Protein AF-A0A429B764-F1 (afdb_monomer)

Structure (mmCIF, N/CA/C/O backbone):
data_AF-A0A429B764-F1
#
_entry.id   AF-A0A429B764-F1
#
loop_
_atom_site.group_PDB
_atom_site.id
_atom_site.type_symbol
_atom_site.label_atom_id
_atom_site.label_alt_id
_atom_site.label_comp_id
_atom_site.label_asym_id
_atom_site.label_entity_id
_atom_site.label_seq_id
_atom_site.pdbx_PDB_ins_code
_atom_site.Cartn_x
_atom_site.Cartn_y
_atom_site.Cartn_z
_atom_site.occupancy
_atom_site.B_iso_or_equiv
_atom_site.auth_seq_id
_atom_site.auth_comp_id
_atom_site.auth_asym_id
_atom_site.auth_atom_id
_atom_site.pdbx_PDB_model_num
ATOM 1 N N . MET A 1 1 ? -34.854 14.669 0.499 1.00 39.97 1 MET A N 1
ATOM 2 C CA . MET A 1 1 ? -33.509 15.145 0.119 1.00 39.97 1 MET A CA 1
ATOM 3 C C . MET A 1 1 ? -32.514 14.145 0.664 1.00 39.97 1 MET A C 1
ATOM 5 O O . MET A 1 1 ? -32.428 13.985 1.872 1.00 39.97 1 MET A O 1
ATOM 9 N N . THR A 1 2 ? -31.887 13.369 -0.209 1.00 38.62 2 THR A N 1
ATOM 10 C CA . THR A 1 2 ? -30.887 12.358 0.153 1.00 38.62 2 THR A CA 1
ATOM 11 C C . THR A 1 2 ? -29.615 13.045 0.657 1.00 38.62 2 THR A C 1
ATOM 13 O O . THR A 1 2 ? -29.164 14.003 0.041 1.00 38.62 2 THR A O 1
ATOM 16 N N . HIS A 1 3 ? -29.032 12.559 1.758 1.00 52.97 3 HIS A N 1
ATOM 17 C CA . HIS A 1 3 ? -27.849 13.115 2.447 1.00 52.97 3 HIS A CA 1
ATOM 18 C C . HIS A 1 3 ? -26.616 13.421 1.557 1.00 52.97 3 HIS A C 1
ATOM 20 O O . HIS A 1 3 ? -25.713 14.127 1.998 1.00 52.97 3 HIS A O 1
ATOM 26 N N . ALA A 1 4 ? -26.567 12.929 0.314 1.00 49.72 4 ALA A N 1
ATOM 27 C CA . ALA A 1 4 ? -25.437 13.077 -0.604 1.00 49.72 4 ALA A CA 1
ATOM 28 C C . ALA A 1 4 ? -25.178 14.521 -1.094 1.00 49.72 4 ALA A C 1
ATOM 30 O O . ALA A 1 4 ? -24.020 14.866 -1.337 1.00 49.72 4 ALA A O 1
ATOM 31 N N . ASP A 1 5 ? -26.207 15.374 -1.185 1.00 61.75 5 ASP A N 1
ATOM 32 C CA . ASP A 1 5 ? -26.059 16.749 -1.700 1.00 61.75 5 ASP A CA 1
ATOM 33 C C . ASP A 1 5 ? -25.446 17.718 -0.670 1.00 61.75 5 ASP A C 1
ATOM 35 O O . ASP A 1 5 ? -24.813 18.707 -1.042 1.00 61.75 5 ASP A O 1
ATOM 39 N N . GLY A 1 6 ? -25.567 17.423 0.631 1.00 81.00 6 GLY A N 1
ATOM 40 C CA . GLY A 1 6 ? -25.156 18.335 1.710 1.00 81.00 6 GLY A CA 1
ATOM 41 C C . GLY A 1 6 ? -23.643 18.551 1.827 1.00 81.00 6 GLY A C 1
ATOM 42 O O . GLY A 1 6 ? -23.196 19.604 2.277 1.00 81.00 6 GLY A O 1
ATOM 43 N N . PHE A 1 7 ? -22.838 17.586 1.376 1.00 91.56 7 PHE A N 1
ATOM 44 C CA . PHE A 1 7 ? -21.376 17.633 1.507 1.00 91.56 7 PHE A CA 1
ATOM 45 C C . PHE A 1 7 ? -20.661 18.152 0.256 1.00 91.56 7 PHE A C 1
ATOM 47 O O . PHE A 1 7 ? -19.470 18.457 0.319 1.00 91.56 7 PHE A O 1
ATOM 54 N N . SER A 1 8 ? -21.358 18.288 -0.880 1.00 92.19 8 SER A N 1
ATOM 55 C CA . SER A 1 8 ? -20.726 18.663 -2.154 1.00 92.19 8 SER A CA 1
ATOM 56 C C . SER A 1 8 ? -20.052 20.034 -2.094 1.00 92.19 8 SER A C 1
ATOM 58 O O . SER A 1 8 ? -18.940 20.198 -2.590 1.00 92.19 8 SER A O 1
ATOM 60 N N . ALA A 1 9 ? -20.693 21.010 -1.445 1.00 93.44 9 ALA A N 1
ATOM 61 C CA . ALA A 1 9 ? -20.129 22.349 -1.293 1.00 93.44 9 ALA A CA 1
ATOM 62 C C . ALA A 1 9 ? -18.843 22.342 -0.449 1.00 93.44 9 ALA A C 1
ATOM 64 O O . ALA A 1 9 ? -17.887 23.042 -0.772 1.00 93.44 9 ALA A O 1
ATOM 65 N N . TRP A 1 10 ? -18.797 21.526 0.607 1.00 95.69 10 TRP A N 1
ATOM 66 C CA . TRP A 1 10 ? -17.618 21.388 1.463 1.00 95.69 10 TRP A CA 1
ATOM 67 C C . TRP A 1 10 ? -16.472 20.671 0.755 1.00 95.69 10 TRP A C 1
ATOM 69 O O . TRP A 1 10 ? -15.332 21.118 0.847 1.00 95.69 10 TRP A O 1
ATOM 79 N N . ARG A 1 11 ? -16.780 19.619 -0.018 1.00 96.38 11 ARG A N 1
ATOM 80 C CA . ARG A 1 11 ? -15.796 18.924 -0.865 1.00 96.38 11 ARG A CA 1
ATOM 81 C C . ARG A 1 11 ? -15.143 19.882 -1.848 1.00 96.38 11 ARG A C 1
ATOM 83 O O . ARG A 1 11 ? -13.926 19.865 -1.975 1.00 96.38 11 ARG A O 1
ATOM 90 N N . GLU A 1 12 ? -15.930 20.718 -2.520 1.00 96.31 12 GLU A N 1
ATOM 91 C CA . GLU A 1 12 ? -15.392 21.625 -3.535 1.00 96.31 12 GLU A CA 1
ATOM 92 C C . GLU A 1 12 ? -14.580 22.773 -2.926 1.00 96.31 12 GLU A C 1
ATOM 94 O O . GLU A 1 12 ? -13.518 23.114 -3.449 1.00 96.31 12 GLU A O 1
ATOM 99 N N . LYS A 1 13 ? -15.019 23.323 -1.784 1.00 96.19 13 LYS A N 1
ATOM 100 C CA . LYS A 1 13 ? -14.234 24.310 -1.025 1.00 96.19 13 LYS A CA 1
ATOM 101 C C . LYS A 1 13 ? -12.882 23.742 -0.598 1.00 96.19 13 LYS A C 1
ATOM 103 O O . LYS A 1 13 ? -11.855 24.354 -0.881 1.00 96.19 13 LYS A O 1
ATOM 108 N N . LEU A 1 14 ? -12.884 22.566 0.036 1.00 97.00 14 LEU A N 1
ATOM 109 C CA . LEU A 1 14 ? -11.656 21.922 0.501 1.00 97.00 14 LEU A CA 1
ATOM 110 C C . LEU A 1 14 ? -10.749 21.535 -0.675 1.00 97.00 14 LEU A C 1
ATOM 112 O O . LEU A 1 14 ? -9.555 21.801 -0.624 1.00 97.00 14 LEU A O 1
ATOM 116 N N . TRP A 1 15 ? -11.306 20.977 -1.756 1.00 96.62 15 TRP A N 1
ATOM 117 C CA . TRP A 1 15 ? -10.562 20.659 -2.980 1.00 96.62 15 TRP A CA 1
ATOM 118 C C . TRP A 1 15 ? -9.858 21.888 -3.564 1.00 96.62 15 TRP A C 1
ATOM 120 O O . TRP A 1 15 ? -8.659 21.840 -3.836 1.00 96.62 15 TRP A O 1
ATOM 130 N N . THR A 1 16 ? -10.594 22.990 -3.728 1.00 97.00 16 THR A N 1
ATOM 131 C CA . THR A 1 16 ? -10.070 24.228 -4.318 1.00 97.00 16 THR A CA 1
ATOM 132 C C . THR A 1 16 ? -8.913 24.779 -3.489 1.00 97.00 16 THR A C 1
ATOM 134 O O . THR A 1 16 ? -7.860 25.094 -4.041 1.00 97.00 16 THR A O 1
ATOM 137 N N . ALA A 1 17 ? -9.083 24.847 -2.166 1.00 97.06 17 ALA A N 1
ATOM 138 C CA . ALA A 1 17 ? -8.052 25.335 -1.256 1.00 97.06 17 ALA A CA 1
ATOM 139 C C . ALA A 1 17 ? -6.828 24.402 -1.207 1.00 97.06 17 ALA A C 1
ATOM 141 O O . ALA A 1 17 ? -5.697 24.870 -1.318 1.00 97.06 17 ALA A O 1
ATOM 142 N N . ALA A 1 18 ? -7.039 23.084 -1.127 1.00 95.19 18 ALA A N 1
ATOM 143 C CA . ALA A 1 18 ? -5.958 22.103 -1.049 1.00 95.19 18 ALA A CA 1
ATOM 144 C C . ALA A 1 18 ? -5.074 22.106 -2.305 1.00 95.19 18 ALA A C 1
ATOM 146 O O . ALA A 1 18 ? -3.853 22.182 -2.194 1.00 95.19 18 ALA A O 1
ATOM 147 N N . VAL A 1 19 ? -5.669 22.101 -3.503 1.00 94.75 19 VAL A N 1
ATOM 148 C CA . VAL A 1 19 ? -4.906 22.126 -4.767 1.00 94.75 19 VAL A CA 1
ATOM 149 C C . VAL A 1 19 ? -4.194 23.465 -4.985 1.00 94.75 19 VAL A C 1
ATOM 151 O O . VAL A 1 19 ? -3.138 23.500 -5.618 1.00 94.75 19 VAL A O 1
ATOM 154 N N . ALA A 1 20 ? -4.742 24.561 -4.451 1.00 95.25 20 ALA A N 1
ATOM 155 C CA . ALA A 1 20 ? -4.102 25.875 -4.470 1.00 95.25 20 ALA A CA 1
ATOM 156 C C . ALA A 1 20 ? -2.997 26.041 -3.408 1.00 95.25 20 ALA A C 1
ATOM 158 O O . ALA A 1 20 ? -2.253 27.019 -3.463 1.00 95.25 20 ALA A O 1
ATOM 159 N N . GLY A 1 21 ? -2.880 25.115 -2.450 1.00 94.69 21 GLY A N 1
ATOM 160 C CA . GLY A 1 21 ? -1.973 25.246 -1.306 1.00 94.69 21 GLY A CA 1
ATOM 161 C C . GLY A 1 21 ? -2.413 26.275 -0.266 1.00 94.69 21 GLY A C 1
ATOM 162 O O . GLY A 1 21 ? -1.595 26.707 0.544 1.00 94.69 21 GLY A O 1
ATOM 163 N N . ASP A 1 22 ? -3.686 26.671 -0.277 1.00 97.12 22 ASP A N 1
ATOM 164 C CA . ASP A 1 22 ? -4.253 27.617 0.680 1.00 97.12 22 ASP A CA 1
ATOM 165 C C . ASP A 1 22 ? -4.674 26.886 1.964 1.00 97.12 22 ASP A C 1
ATOM 167 O O . ASP A 1 22 ? -5.830 2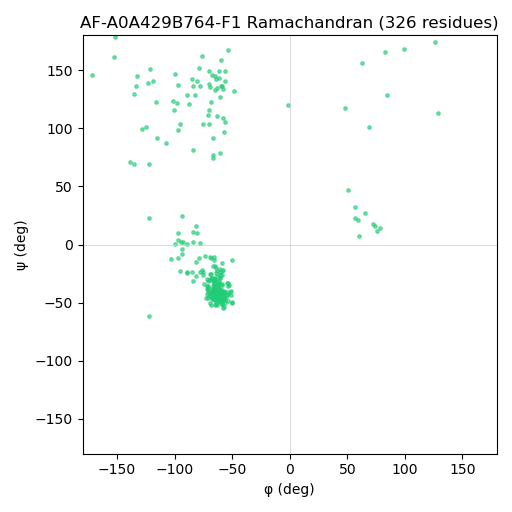6.507 2.167 1.00 97.12 22 ASP A O 1
ATOM 171 N N . GLU A 1 23 ? -3.685 26.651 2.825 1.00 95.69 23 GLU A N 1
ATOM 172 C CA . GLU A 1 23 ? -3.850 26.007 4.132 1.00 95.69 23 GLU A CA 1
ATOM 173 C C . GLU A 1 23 ? -4.908 26.698 5.003 1.00 95.69 23 GLU A C 1
ATOM 175 O O . GLU A 1 23 ? -5.694 26.023 5.676 1.00 95.69 23 GLU A O 1
ATOM 180 N N . TYR A 1 24 ? -4.932 28.033 4.988 1.00 96.44 24 TYR A N 1
ATOM 181 C CA . TYR A 1 24 ? -5.837 28.820 5.817 1.00 96.44 24 TYR A CA 1
ATOM 182 C C . TYR A 1 24 ? -7.276 28.648 5.344 1.00 96.44 24 TYR A C 1
ATOM 184 O O . TYR A 1 24 ? -8.129 28.257 6.137 1.00 96.44 24 TYR A O 1
ATOM 192 N N . ALA A 1 25 ? -7.538 28.815 4.043 1.00 97.44 25 ALA A N 1
ATOM 193 C CA . ALA A 1 25 ? -8.878 28.616 3.496 1.00 97.44 25 ALA A CA 1
ATOM 194 C C . ALA A 1 25 ? -9.376 27.171 3.667 1.00 97.44 25 ALA A C 1
ATOM 196 O O . ALA A 1 25 ? -10.561 26.952 3.929 1.00 97.44 25 ALA A O 1
ATOM 197 N N . ALA A 1 26 ? -8.489 26.177 3.543 1.00 96.94 26 ALA A N 1
ATOM 198 C CA . ALA A 1 26 ? -8.830 24.772 3.757 1.00 96.94 26 ALA A CA 1
ATOM 199 C C . ALA A 1 26 ? -9.220 24.494 5.217 1.00 96.94 26 ALA A C 1
ATOM 201 O O . ALA A 1 26 ? -10.234 23.840 5.480 1.00 96.94 26 ALA A O 1
ATOM 202 N N . THR A 1 27 ? -8.438 25.022 6.160 1.00 96.50 27 THR A N 1
ATOM 203 C CA . THR A 1 27 ? -8.688 24.879 7.598 1.00 96.50 27 THR A CA 1
ATOM 204 C C . THR A 1 27 ? -9.962 25.608 8.008 1.00 96.50 27 THR A C 1
ATOM 206 O O . THR A 1 27 ? -10.814 25.011 8.663 1.00 96.50 27 THR A O 1
ATOM 209 N N . ASP A 1 28 ? -10.152 26.847 7.552 1.00 95.94 28 ASP A N 1
ATOM 210 C CA . ASP A 1 28 ? -11.358 27.636 7.816 1.00 95.94 28 ASP A CA 1
ATOM 211 C C . ASP A 1 28 ? -12.610 26.939 7.275 1.00 95.94 28 ASP A C 1
ATOM 213 O O . ASP A 1 28 ? -13.636 26.887 7.953 1.00 95.94 28 ASP A O 1
ATOM 217 N N . ALA A 1 29 ? -12.538 26.339 6.081 1.00 95.62 29 ALA A N 1
ATOM 218 C CA . ALA A 1 29 ? -13.647 25.567 5.530 1.00 95.62 29 ALA A CA 1
ATOM 219 C C . ALA A 1 29 ? -13.981 24.335 6.388 1.00 95.62 29 ALA A C 1
ATOM 221 O O . ALA A 1 29 ? -15.156 24.040 6.603 1.00 95.62 29 ALA A O 1
ATOM 222 N N . ALA A 1 30 ? -12.974 23.619 6.891 1.00 94.50 30 ALA A N 1
ATOM 223 C CA . ALA A 1 30 ? -13.187 22.443 7.729 1.00 94.50 30 ALA A CA 1
ATOM 224 C C . ALA A 1 30 ? -13.731 22.803 9.124 1.00 94.50 30 ALA A C 1
ATOM 226 O O . ALA A 1 30 ? -14.640 22.137 9.619 1.00 94.50 30 ALA A O 1
ATOM 227 N N . LEU A 1 31 ? -13.230 23.874 9.743 1.00 94.38 31 LEU A N 1
ATOM 228 C CA . LEU A 1 31 ? -13.724 24.358 11.035 1.00 94.38 31 LEU A CA 1
ATOM 229 C C . LEU A 1 31 ? -15.143 24.924 10.918 1.00 94.38 31 LEU A C 1
ATOM 231 O O . LEU A 1 31 ? -16.010 24.544 11.698 1.00 94.38 31 LEU A O 1
ATOM 235 N N . ALA A 1 32 ? -15.428 25.710 9.875 1.00 93.75 32 ALA A N 1
ATOM 236 C CA . ALA A 1 32 ? -16.773 26.220 9.613 1.00 93.75 32 ALA A CA 1
ATOM 237 C C . ALA A 1 32 ? -17.805 25.101 9.394 1.00 93.75 32 ALA A C 1
ATOM 239 O O . ALA A 1 32 ? -18.987 25.298 9.669 1.00 93.75 32 ALA A O 1
ATOM 240 N N . ALA A 1 33 ? -17.384 23.936 8.892 1.00 93.12 33 ALA A N 1
ATOM 241 C CA . ALA A 1 33 ? -18.251 22.767 8.802 1.00 93.12 33 ALA A CA 1
ATOM 242 C C . ALA A 1 33 ? -18.609 22.224 10.198 1.00 93.12 33 ALA A C 1
ATOM 244 O O . ALA A 1 33 ? -19.782 21.956 10.453 1.00 93.12 33 ALA A O 1
ATOM 245 N N . LEU A 1 34 ? -17.636 22.115 11.115 1.00 90.75 34 LEU A N 1
ATOM 246 C CA . LEU A 1 34 ? -17.896 21.721 12.507 1.00 90.75 34 LEU A CA 1
ATOM 247 C C . LEU A 1 34 ? -18.773 22.738 13.247 1.00 90.75 34 LEU A C 1
ATOM 249 O O . LEU A 1 34 ? -19.666 22.333 13.987 1.00 90.75 34 LEU A O 1
ATOM 253 N N . ASP A 1 35 ? -18.550 24.034 13.024 1.00 90.50 35 ASP A N 1
ATOM 254 C CA . ASP A 1 35 ? -19.347 25.118 13.619 1.00 90.50 35 ASP A CA 1
ATOM 255 C C . ASP A 1 35 ? -20.797 25.142 13.107 1.00 90.50 35 ASP A C 1
ATOM 257 O O . ASP A 1 35 ? -21.675 25.724 13.740 1.00 90.50 35 ASP A O 1
ATOM 261 N N . GLN A 1 36 ? -21.064 24.497 11.967 1.00 90.88 36 GLN A N 1
ATOM 262 C CA . GLN A 1 36 ? -22.408 24.264 11.426 1.00 90.88 36 GLN A CA 1
ATOM 263 C C . GLN A 1 36 ? -22.985 22.906 11.850 1.00 90.88 36 GLN A C 1
ATOM 265 O O . GLN A 1 36 ? -23.828 22.340 11.151 1.00 90.88 36 GLN A O 1
ATOM 270 N N . ASP A 1 37 ? -22.512 22.373 12.977 1.00 87.75 37 ASP A N 1
ATOM 271 C CA . ASP A 1 37 ? -22.957 21.115 13.577 1.00 87.75 37 ASP A CA 1
ATOM 272 C C . ASP A 1 37 ? -22.787 19.885 12.668 1.00 87.75 37 ASP A C 1
ATOM 274 O O . ASP A 1 37 ? -23.424 18.849 12.884 1.00 87.75 37 ASP A O 1
ATOM 278 N N . ILE A 1 38 ? -21.903 19.943 11.660 1.00 90.38 38 ILE A N 1
ATOM 279 C CA . ILE A 1 38 ? -21.534 18.738 10.912 1.00 90.38 38 ILE A CA 1
ATOM 280 C C . ILE A 1 38 ? -20.728 17.834 11.852 1.00 90.38 38 ILE A C 1
ATOM 282 O O . ILE A 1 38 ? -19.680 18.254 12.352 1.00 90.38 38 ILE A O 1
ATOM 286 N N . PRO A 1 39 ? -21.157 16.578 12.084 1.00 88.31 39 PRO A N 1
ATOM 287 C CA . PRO A 1 39 ? -20.409 15.667 12.936 1.00 88.31 39 PRO A CA 1
ATOM 288 C C . PRO A 1 39 ? -18.992 15.463 12.397 1.00 88.31 39 PRO A C 1
ATOM 290 O O . PRO A 1 39 ? -18.817 15.229 11.200 1.00 88.31 39 PRO A O 1
ATOM 293 N N . LEU A 1 40 ? -17.989 15.481 13.281 1.00 86.81 40 LEU A N 1
ATOM 294 C CA . LEU A 1 40 ? -16.581 15.293 12.908 1.00 86.81 40 LEU A CA 1
ATOM 295 C C . LEU A 1 40 ? -16.376 14.044 12.044 1.00 86.81 40 LEU A C 1
ATOM 297 O O . LEU A 1 40 ? -15.694 14.098 11.028 1.00 86.81 40 LEU A O 1
ATOM 301 N N . GLU A 1 41 ? -17.015 12.936 12.413 1.00 84.56 41 GLU A N 1
ATOM 302 C CA . GLU A 1 41 ? -16.964 11.695 11.642 1.00 84.56 41 GLU A CA 1
ATOM 303 C C . GLU A 1 41 ? -17.473 11.886 10.203 1.00 84.56 41 GLU A C 1
ATOM 305 O O . GLU A 1 41 ? -16.833 11.443 9.252 1.00 84.56 41 GLU A O 1
ATOM 310 N N . SER A 1 42 ? -18.589 12.599 10.023 1.00 89.56 42 SER A N 1
ATOM 311 C CA . SER A 1 42 ? -19.129 12.899 8.692 1.00 89.56 42 SER A CA 1
ATOM 312 C C . SER A 1 42 ? -18.207 13.830 7.910 1.00 89.56 42 SER A C 1
ATOM 314 O O . SER A 1 42 ? -17.991 13.614 6.726 1.00 89.56 42 SER A O 1
ATOM 316 N N . LEU A 1 43 ? -17.604 14.833 8.551 1.00 91.44 43 LEU A N 1
ATOM 317 C CA . LEU A 1 43 ? -16.636 15.709 7.891 1.00 91.44 43 LEU A CA 1
ATOM 318 C C . LEU A 1 43 ? -15.401 14.928 7.404 1.00 91.44 43 LEU A C 1
ATOM 320 O O . LEU A 1 43 ? -14.971 15.088 6.261 1.00 91.44 43 LEU A O 1
ATOM 324 N N . LEU A 1 44 ? -14.858 14.042 8.239 1.00 88.75 44 LEU A N 1
ATOM 325 C CA . LEU A 1 44 ? -13.701 13.217 7.887 1.00 88.75 44 LEU A CA 1
ATOM 326 C C . LEU A 1 44 ? -14.019 12.254 6.737 1.00 88.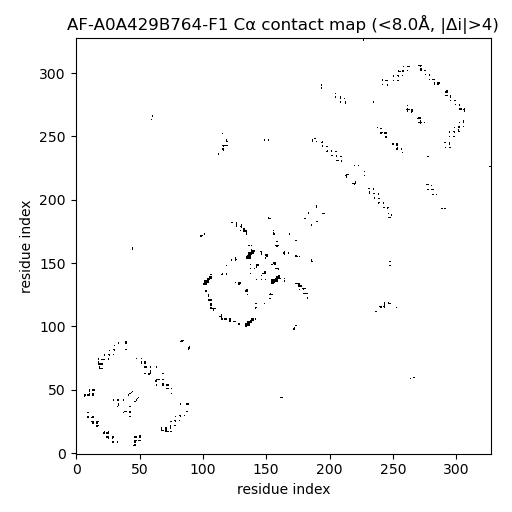75 44 LEU A C 1
ATOM 328 O O . LEU A 1 44 ? -13.278 12.198 5.756 1.00 88.75 44 LEU A O 1
ATOM 332 N N . LEU A 1 45 ? -15.126 11.517 6.841 1.00 86.94 45 LEU A N 1
ATOM 333 C CA . LEU A 1 45 ? -15.457 10.438 5.910 1.00 86.94 45 LEU A CA 1
ATOM 334 C C . LEU A 1 45 ? -16.144 10.921 4.634 1.00 86.94 45 LEU A C 1
ATOM 336 O O . LEU A 1 4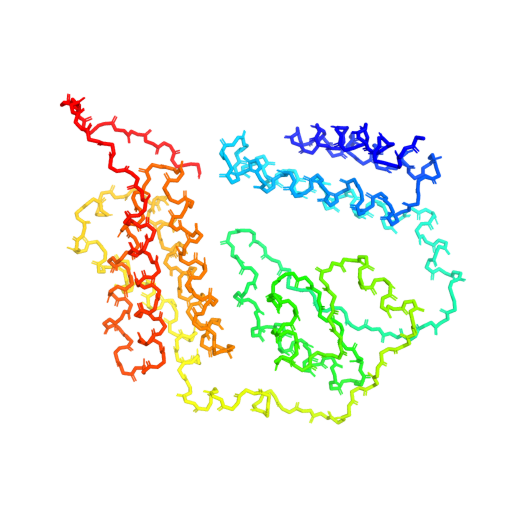5 ? -15.951 10.327 3.578 1.00 86.94 45 LEU A O 1
ATOM 340 N N . GLU A 1 46 ? -16.921 12.000 4.708 1.00 90.94 46 GLU A N 1
ATOM 341 C CA . GLU A 1 46 ? -17.710 12.492 3.580 1.00 90.94 46 GLU A CA 1
ATOM 342 C C . GLU A 1 46 ? -17.089 13.713 2.904 1.00 90.94 46 GLU A C 1
ATOM 344 O O . GLU A 1 46 ? -17.527 14.047 1.808 1.00 90.94 46 GLU A O 1
ATOM 349 N N . VAL A 1 47 ? -16.083 14.379 3.482 1.00 93.50 47 VAL A N 1
ATOM 350 C CA . VAL A 1 47 ? -15.429 15.547 2.858 1.00 93.50 47 VAL A CA 1
ATOM 351 C C . VAL A 1 47 ? -13.931 15.330 2.692 1.00 93.50 47 VAL A C 1
ATOM 353 O O . VAL A 1 47 ? -13.458 15.303 1.556 1.00 93.50 47 VAL A O 1
ATOM 356 N N . VAL A 1 48 ? -13.195 15.132 3.789 1.00 91.75 48 VAL A N 1
ATOM 357 C CA . VAL A 1 48 ? -11.725 15.035 3.751 1.00 91.75 48 VAL A CA 1
ATOM 358 C C . VAL A 1 48 ? -11.278 13.801 2.964 1.00 91.75 48 VAL A C 1
ATOM 360 O O . VAL A 1 48 ? -10.519 13.928 2.003 1.00 91.75 48 VAL A O 1
ATOM 363 N N . ALA A 1 49 ? -11.801 12.615 3.294 1.00 86.81 49 ALA A N 1
ATOM 364 C CA . ALA A 1 49 ? -11.435 11.378 2.604 1.00 86.81 49 ALA A CA 1
ATOM 365 C C . ALA A 1 49 ? -11.786 11.395 1.095 1.00 86.81 49 ALA A C 1
ATOM 367 O O . ALA A 1 49 ? -10.920 11.049 0.287 1.00 86.81 49 ALA A O 1
ATOM 368 N N . PRO A 1 50 ? -12.976 11.857 0.650 1.00 90.75 50 PRO A N 1
ATOM 369 C CA . PRO A 1 50 ? -13.278 11.995 -0.776 1.00 90.75 50 PRO A CA 1
ATOM 370 C C . PRO A 1 50 ? -12.395 13.003 -1.517 1.00 90.75 50 PRO A C 1
ATOM 372 O O . PRO A 1 50 ? -12.079 12.766 -2.686 1.00 90.75 50 PRO A O 1
ATOM 375 N N . VAL A 1 51 ? -11.986 14.100 -0.867 1.00 93.75 51 VAL A N 1
ATOM 376 C CA . VAL A 1 51 ? -11.037 15.064 -1.448 1.00 93.75 51 VAL A CA 1
ATOM 377 C C . VAL A 1 51 ? -9.657 14.427 -1.605 1.00 93.75 51 VAL A C 1
ATOM 379 O O . VAL A 1 51 ? -9.098 14.499 -2.697 1.00 93.75 51 VAL A O 1
ATOM 382 N N . GLN A 1 52 ? -9.149 13.714 -0.595 1.00 88.25 52 GLN A N 1
ATOM 383 C CA . GLN A 1 52 ? -7.883 12.975 -0.705 1.00 88.25 52 GLN A CA 1
ATOM 384 C C . GLN A 1 52 ? -7.944 11.902 -1.806 1.00 88.25 52 GLN A C 1
ATOM 386 O O . GLN A 1 52 ? -7.027 11.766 -2.613 1.00 88.25 52 GLN A O 1
ATOM 391 N N . ALA A 1 53 ? -9.061 11.178 -1.917 1.00 86.12 53 ALA A N 1
ATOM 392 C CA . ALA A 1 53 ? -9.258 10.203 -2.988 1.00 86.12 53 ALA A CA 1
ATOM 393 C C . ALA A 1 53 ? -9.332 10.866 -4.378 1.00 86.12 53 ALA A C 1
ATOM 395 O O . ALA A 1 53 ? -8.901 10.280 -5.371 1.00 86.12 53 ALA A O 1
ATOM 396 N N . ARG A 1 54 ? -9.885 12.085 -4.469 1.00 92.81 54 ARG A N 1
ATOM 397 C CA . ARG A 1 54 ? -9.882 12.884 -5.704 1.00 92.81 54 ARG A CA 1
ATOM 398 C C . ARG A 1 54 ? -8.460 13.289 -6.079 1.00 92.81 54 ARG A C 1
ATOM 400 O O . ARG A 1 54 ? -8.110 13.089 -7.232 1.00 92.81 54 ARG A O 1
ATOM 407 N N . VAL A 1 55 ? -7.641 13.759 -5.133 1.00 89.56 55 VAL A N 1
ATOM 408 C CA . VAL A 1 55 ? -6.216 14.073 -5.366 1.00 89.56 55 VAL A CA 1
ATOM 409 C C . VAL A 1 55 ? -5.508 12.896 -6.049 1.00 89.56 55 VAL A C 1
ATOM 411 O O . VAL A 1 55 ? -4.938 13.077 -7.123 1.00 89.56 55 VAL A O 1
ATOM 414 N N . GLY A 1 56 ? -5.652 11.679 -5.512 1.00 83.38 56 GLY A N 1
ATOM 415 C CA . GLY A 1 56 ? -5.062 10.473 -6.107 1.00 83.38 56 GLY A CA 1
ATOM 416 C C . GLY A 1 56 ? -5.532 10.194 -7.542 1.00 83.38 56 GLY A C 1
ATOM 417 O O . GLY A 1 56 ? -4.706 9.993 -8.429 1.00 83.38 56 GLY A O 1
ATOM 418 N N . ARG A 1 57 ? -6.847 10.249 -7.805 1.00 87.19 57 ARG A N 1
ATOM 419 C CA . ARG A 1 57 ? -7.406 10.021 -9.157 1.00 87.19 57 ARG A CA 1
ATOM 420 C C . ARG A 1 57 ? -6.979 11.081 -10.173 1.00 87.19 57 ARG A C 1
ATOM 422 O O . ARG A 1 57 ? -6.782 10.773 -11.345 1.00 87.19 57 ARG A O 1
ATOM 429 N N . GLU A 1 58 ? -6.891 12.338 -9.750 1.00 90.25 58 GLU A N 1
ATOM 430 C CA . GLU A 1 58 ? -6.481 13.446 -10.617 1.00 90.25 58 GLU A CA 1
ATOM 431 C C . GLU A 1 58 ? -4.982 13.374 -10.938 1.00 90.25 58 GLU A C 1
ATOM 433 O O . GLU A 1 58 ? -4.588 13.674 -12.066 1.00 90.25 58 GLU A O 1
ATOM 438 N N . TRP A 1 59 ? -4.157 12.933 -9.983 1.00 88.19 59 TRP A N 1
ATOM 439 C CA . TRP A 1 59 ? -2.734 12.670 -10.205 1.00 88.19 59 TRP A CA 1
ATOM 440 C C . TRP A 1 59 ? -2.518 11.473 -11.137 1.00 88.19 59 TRP A C 1
ATOM 442 O O . TRP A 1 59 ? -1.773 11.580 -12.111 1.00 88.19 59 TRP A O 1
ATOM 452 N N . GLU A 1 60 ? -3.218 10.359 -10.896 1.00 77.31 60 GLU A N 1
ATOM 453 C CA . GLU A 1 60 ? -3.158 9.154 -11.737 1.00 77.31 60 GLU A CA 1
ATOM 454 C C . GLU A 1 60 ? -3.533 9.472 -13.189 1.00 77.31 60 GLU A C 1
ATOM 456 O O . GLU A 1 60 ? -2.866 9.039 -14.127 1.00 77.31 60 GLU A O 1
ATOM 461 N N . ALA A 1 61 ? -4.556 10.306 -13.379 1.00 84.12 61 ALA A N 1
ATOM 462 C CA . ALA A 1 61 ? -4.991 10.757 -14.693 1.00 84.12 61 ALA A CA 1
ATOM 463 C C . ALA A 1 61 ? -4.155 11.912 -15.280 1.00 84.12 61 ALA A C 1
ATOM 465 O O . ALA A 1 61 ? -4.556 12.495 -16.289 1.00 84.12 61 ALA A O 1
ATOM 466 N N . ASN A 1 62 ? -3.022 12.261 -14.660 1.00 84.94 62 ASN A N 1
ATOM 467 C CA . ASN A 1 62 ? -2.102 13.312 -15.100 1.00 84.94 62 ASN A CA 1
ATOM 468 C C . ASN A 1 62 ? -2.763 14.705 -15.257 1.00 84.94 62 ASN A C 1
ATOM 470 O O . ASN A 1 62 ? -2.385 15.485 -16.131 1.00 84.94 62 ASN A O 1
ATOM 474 N N . ARG A 1 63 ? -3.777 15.018 -14.433 1.00 90.06 63 ARG A N 1
ATOM 475 C CA . ARG A 1 63 ? -4.482 16.320 -14.413 1.00 90.06 63 ARG A CA 1
ATOM 476 C C . ARG A 1 63 ? -3.933 17.296 -13.374 1.00 90.06 63 ARG A C 1
ATOM 478 O O . ARG A 1 63 ? -4.087 18.503 -13.543 1.00 90.06 63 ARG A O 1
ATOM 485 N N . ILE A 1 64 ? -3.273 16.791 -12.336 1.00 90.81 64 ILE A N 1
ATOM 486 C CA . ILE A 1 64 ? -2.487 17.589 -11.389 1.00 90.81 64 ILE A CA 1
ATOM 487 C C . ILE A 1 64 ? -1.037 17.104 -11.383 1.00 90.81 64 ILE A C 1
ATOM 489 O O . ILE A 1 64 ? -0.751 15.938 -11.652 1.00 90.81 64 ILE A O 1
ATOM 493 N N . THR A 1 65 ? -0.115 18.012 -11.085 1.00 87.62 65 THR A N 1
ATOM 494 C CA . THR A 1 65 ? 1.312 17.699 -10.960 1.00 87.62 65 THR A CA 1
ATOM 495 C C . THR A 1 65 ? 1.619 16.987 -9.643 1.00 87.62 65 THR A C 1
ATOM 497 O O . THR A 1 65 ? 0.867 17.094 -8.676 1.00 87.62 65 THR A O 1
ATOM 500 N N . VAL A 1 66 ? 2.781 16.332 -9.575 1.00 82.38 66 VAL A N 1
ATOM 501 C CA . VAL A 1 66 ? 3.338 15.777 -8.326 1.00 82.38 66 VAL A CA 1
ATOM 502 C C . VAL A 1 66 ? 3.425 16.855 -7.236 1.00 82.38 66 VAL A C 1
ATOM 504 O O . VAL A 1 66 ? 3.020 16.628 -6.105 1.00 82.38 66 VAL A O 1
ATOM 507 N N . ALA A 1 67 ? 3.868 18.069 -7.581 1.00 83.56 67 ALA A N 1
ATOM 508 C CA . ALA A 1 67 ? 3.942 19.172 -6.624 1.00 83.56 67 ALA A CA 1
ATOM 509 C C . ALA A 1 67 ? 2.563 19.549 -6.053 1.00 83.56 67 ALA A C 1
ATOM 511 O O . ALA A 1 67 ? 2.437 19.743 -4.850 1.00 83.56 67 ALA A O 1
ATOM 512 N N . GLN A 1 68 ? 1.528 19.615 -6.897 1.00 88.81 68 GLN A N 1
ATOM 513 C CA . GLN A 1 68 ? 0.161 19.907 -6.453 1.00 88.81 68 GLN A CA 1
ATOM 514 C C . GLN A 1 68 ? -0.423 18.792 -5.583 1.00 88.81 68 GLN A C 1
ATOM 516 O O . GLN A 1 68 ? -1.122 19.092 -4.621 1.00 88.81 68 GLN A O 1
ATOM 521 N N . GLU A 1 69 ? -0.132 17.528 -5.899 1.00 89.81 69 GLU A N 1
ATOM 522 C CA . GLU A 1 69 ? -0.497 16.386 -5.054 1.00 89.81 69 GLU A CA 1
ATOM 523 C C . GLU A 1 69 ? 0.117 16.536 -3.656 1.00 89.81 69 GLU A C 1
ATOM 525 O O . GLU A 1 69 ? -0.625 16.595 -2.675 1.00 89.81 69 GLU A O 1
ATOM 530 N N . HIS A 1 70 ? 1.439 16.723 -3.563 1.00 82.06 70 HIS A N 1
ATOM 531 C CA . HIS A 1 70 ? 2.127 16.906 -2.282 1.00 82.06 70 HIS A CA 1
ATOM 532 C C . HIS A 1 70 ? 1.597 18.108 -1.501 1.00 82.06 70 HIS A C 1
ATOM 534 O O . HIS A 1 70 ? 1.406 18.030 -0.287 1.00 82.06 70 HIS A O 1
ATOM 540 N N . THR A 1 71 ? 1.354 19.228 -2.185 1.00 90.00 71 THR A N 1
ATOM 541 C CA . THR A 1 71 ? 0.761 20.417 -1.574 1.00 90.00 71 THR A CA 1
ATOM 542 C C . THR A 1 71 ? -0.623 20.110 -1.004 1.00 90.00 71 THR A C 1
ATOM 544 O O . THR A 1 71 ? -0.872 20.421 0.160 1.00 90.00 71 THR A O 1
ATOM 547 N N . ALA A 1 72 ? -1.500 19.459 -1.771 1.00 91.00 72 ALA A N 1
ATOM 548 C CA . ALA A 1 72 ? -2.852 19.128 -1.329 1.00 91.00 72 ALA A CA 1
ATOM 549 C C . ALA A 1 72 ? -2.857 18.140 -0.153 1.00 91.00 72 ALA A C 1
ATOM 551 O O . ALA A 1 72 ? -3.586 18.352 0.818 1.00 91.00 72 ALA A O 1
ATOM 552 N N . THR A 1 73 ? -2.010 17.108 -0.198 1.00 86.06 73 THR A N 1
ATOM 553 C CA . THR A 1 73 ? -1.831 16.150 0.902 1.00 86.06 73 THR A CA 1
ATOM 554 C C . THR A 1 73 ? -1.353 16.862 2.171 1.00 86.06 73 THR A C 1
ATOM 556 O O . THR A 1 73 ? -1.970 16.718 3.226 1.00 86.06 73 THR A O 1
ATOM 559 N N . ALA A 1 74 ? -0.344 17.732 2.068 1.00 85.94 74 ALA A N 1
ATOM 560 C CA . ALA A 1 74 ? 0.160 18.489 3.213 1.00 85.94 74 ALA A CA 1
ATOM 561 C C . ALA A 1 74 ? -0.871 19.490 3.772 1.00 85.94 74 ALA A C 1
ATOM 563 O O . ALA A 1 74 ? -0.868 19.780 4.969 1.00 85.94 74 ALA A O 1
ATOM 564 N N . VAL A 1 75 ? -1.749 20.055 2.939 1.00 92.12 75 VAL A N 1
ATOM 565 C CA . VAL A 1 75 ? -2.871 20.883 3.415 1.00 92.12 75 VAL A CA 1
ATOM 566 C C . VAL A 1 75 ? -3.887 20.023 4.173 1.00 92.12 75 VAL A C 1
ATOM 568 O O . VAL A 1 75 ? -4.298 20.397 5.271 1.00 92.12 75 VAL A O 1
ATOM 571 N N . ASN A 1 76 ? -4.247 18.848 3.651 1.00 90.12 76 ASN A N 1
ATOM 572 C CA . ASN A 1 76 ? -5.186 17.941 4.316 1.00 90.12 76 ASN A CA 1
ATOM 573 C C . ASN A 1 76 ? -4.667 17.436 5.671 1.00 90.12 76 ASN A C 1
ATOM 575 O O . ASN A 1 76 ? -5.439 17.360 6.625 1.00 90.12 76 ASN A O 1
ATOM 579 N N . GLU A 1 77 ? -3.370 17.153 5.804 1.00 86.12 77 GLU A N 1
ATOM 580 C CA . GLU A 1 77 ? -2.757 16.796 7.094 1.00 86.12 77 GLU A CA 1
ATOM 581 C C . GLU A 1 77 ? -2.939 17.894 8.147 1.00 86.12 77 GLU A C 1
ATOM 583 O O . GLU A 1 77 ? -3.268 17.622 9.304 1.00 86.12 77 GLU A O 1
ATOM 588 N N . ARG A 1 78 ? -2.786 19.156 7.743 1.00 89.94 78 ARG A N 1
ATOM 589 C CA . ARG A 1 78 ? -2.976 20.305 8.634 1.00 89.94 78 ARG A CA 1
ATOM 590 C C . ARG A 1 78 ? -4.440 20.517 8.997 1.00 89.94 78 ARG A C 1
ATOM 592 O O . ARG A 1 78 ? -4.736 20.801 10.156 1.00 89.94 78 ARG A O 1
ATOM 599 N N . VAL A 1 79 ? -5.353 20.286 8.053 1.00 92.94 79 VAL A N 1
ATOM 600 C CA . VAL A 1 79 ? -6.797 20.245 8.326 1.00 92.94 79 VAL A CA 1
ATOM 601 C C . VAL A 1 79 ? -7.109 19.183 9.383 1.00 92.94 79 VAL A C 1
ATOM 603 O O . VAL A 1 79 ? -7.786 19.483 10.364 1.00 92.94 79 VAL A O 1
ATOM 606 N N . LEU A 1 80 ? -6.580 17.962 9.247 1.00 88.44 80 LEU A N 1
ATOM 607 C CA . LEU A 1 80 ? -6.766 16.896 10.240 1.00 88.44 80 LEU A CA 1
ATOM 608 C C . LEU A 1 80 ? -6.229 17.296 11.621 1.00 88.44 80 LEU A C 1
ATOM 610 O O . LEU A 1 80 ? -6.913 17.089 12.627 1.00 88.44 80 LEU A O 1
ATOM 614 N N . ALA A 1 81 ? -5.043 17.908 11.675 1.00 86.06 81 ALA A N 1
ATOM 615 C CA . ALA A 1 81 ? -4.462 18.406 12.920 1.00 86.06 81 ALA A CA 1
ATOM 616 C C . ALA A 1 81 ? -5.345 19.483 13.576 1.00 86.06 81 ALA A C 1
ATOM 618 O O . ALA A 1 81 ? -5.601 19.424 14.780 1.00 86.06 81 ALA A O 1
ATOM 619 N N . ALA A 1 82 ? -5.870 20.432 12.796 1.00 91.44 82 ALA A N 1
ATOM 620 C CA . ALA A 1 82 ? -6.777 21.465 13.294 1.00 91.44 82 ALA A CA 1
ATOM 621 C C . ALA A 1 82 ? -8.083 20.866 13.843 1.00 91.44 82 ALA A C 1
ATOM 623 O O . ALA A 1 82 ? -8.507 21.205 14.952 1.00 91.44 82 ALA A O 1
ATOM 624 N N . LEU A 1 83 ? -8.684 19.918 13.116 1.00 90.06 83 LEU A N 1
ATOM 625 C CA . LEU A 1 83 ? -9.903 19.224 13.538 1.00 90.06 83 LEU A CA 1
ATOM 626 C C . LEU A 1 83 ? -9.707 18.451 14.850 1.00 90.06 83 LEU A C 1
ATOM 628 O O . LEU A 1 83 ? -10.581 18.487 15.717 1.00 90.06 83 LEU A O 1
ATOM 632 N N . ALA A 1 84 ? -8.553 17.804 15.040 1.00 84.06 84 ALA A N 1
ATOM 633 C CA . ALA A 1 84 ? -8.237 17.057 16.261 1.00 84.06 84 ALA A CA 1
ATOM 634 C C . ALA A 1 84 ? -8.184 17.943 17.520 1.00 84.06 84 ALA A C 1
ATOM 636 O O . ALA A 1 84 ? -8.443 17.473 18.632 1.00 84.06 84 ALA A O 1
ATOM 637 N N . HIS A 1 85 ? -7.875 19.232 17.362 1.00 86.00 85 HIS A N 1
ATOM 638 C CA . HIS A 1 85 ? -7.808 20.192 18.462 1.00 86.00 85 HIS A CA 1
ATOM 639 C C . HIS A 1 85 ? -9.111 20.969 18.696 1.00 86.00 85 HIS A C 1
ATOM 641 O O . HIS A 1 85 ? -9.202 21.704 19.686 1.00 86.00 85 HIS A O 1
ATOM 647 N N . HIS A 1 86 ? -10.132 20.772 17.858 1.00 87.94 86 HIS A N 1
ATOM 648 C CA . HIS A 1 86 ? -11.419 21.448 17.986 1.00 87.94 86 HIS A CA 1
ATOM 649 C C . HIS A 1 86 ? -12.154 21.063 19.290 1.00 87.94 86 HIS A C 1
ATOM 651 O O . HIS A 1 86 ? -12.137 19.887 19.678 1.00 87.94 86 HIS A O 1
ATOM 657 N N . PRO A 1 87 ? -12.854 21.995 19.973 1.00 86.00 87 PRO A N 1
ATOM 658 C CA . PRO A 1 87 ? -13.608 21.698 21.195 1.00 86.00 87 PRO A CA 1
ATOM 659 C C . PRO A 1 87 ? -14.573 20.511 21.070 1.00 86.00 87 PRO A C 1
ATOM 661 O O . PRO A 1 87 ? -14.624 19.680 21.975 1.00 86.00 87 PRO A O 1
ATOM 664 N N . THR A 1 88 ? -15.271 20.375 19.936 1.00 80.56 88 THR A N 1
ATOM 665 C CA . THR A 1 88 ? -16.175 19.240 19.654 1.00 80.56 88 THR A CA 1
ATOM 666 C C . THR A 1 88 ? -15.444 17.896 19.681 1.00 80.56 88 THR A C 1
ATOM 668 O O . THR A 1 88 ? -15.926 16.943 20.292 1.00 80.56 88 THR A O 1
ATOM 671 N N . ALA A 1 89 ? -14.253 17.823 19.077 1.00 75.12 89 ALA A N 1
ATOM 672 C CA . ALA A 1 89 ? -13.431 16.613 19.059 1.00 75.12 89 ALA A CA 1
ATOM 673 C C . ALA A 1 89 ? -12.935 16.256 20.470 1.00 75.12 89 ALA A C 1
ATOM 675 O O . ALA A 1 89 ? -13.000 15.104 20.902 1.00 75.12 89 ALA A O 1
ATOM 676 N N . ARG A 1 90 ? -12.500 17.270 21.228 1.00 76.12 90 ARG A N 1
ATOM 677 C CA . ARG A 1 90 ? -12.024 17.100 22.608 1.00 76.12 90 ARG A CA 1
ATOM 678 C C . ARG A 1 90 ? -13.133 16.643 23.551 1.00 76.12 90 ARG A C 1
ATOM 680 O O . ARG A 1 90 ? -12.895 15.756 24.364 1.00 76.12 90 ARG A O 1
ATOM 687 N N . ALA A 1 91 ? -14.330 17.217 23.431 1.00 74.12 91 ALA A N 1
ATOM 688 C CA . ALA A 1 91 ? -15.482 16.849 24.251 1.00 74.12 91 ALA A CA 1
ATOM 689 C C . ALA A 1 91 ? -15.923 15.398 24.002 1.00 74.12 91 ALA A C 1
ATOM 691 O O . ALA A 1 91 ? -16.245 14.681 24.949 1.00 74.12 91 ALA A O 1
ATOM 692 N N . ALA A 1 92 ? -15.883 14.939 22.746 1.00 69.19 92 ALA A N 1
ATOM 693 C CA . ALA A 1 92 ? -16.156 13.544 22.406 1.00 69.19 92 ALA A CA 1
ATOM 694 C C . ALA A 1 92 ? -15.139 12.581 23.051 1.00 69.19 92 ALA A C 1
ATOM 696 O O . ALA A 1 92 ? -15.527 11.533 23.564 1.00 69.19 92 ALA A O 1
ATOM 697 N N . ALA A 1 93 ? -13.856 12.958 23.097 1.00 65.06 93 ALA A N 1
ATOM 698 C CA . ALA A 1 93 ? -12.801 12.140 23.697 1.00 65.06 93 ALA A CA 1
ATOM 699 C C . ALA A 1 93 ? -12.884 12.044 25.235 1.00 65.06 93 ALA A C 1
ATOM 701 O O . ALA A 1 93 ? -12.482 11.031 25.804 1.00 65.06 93 ALA A O 1
ATOM 702 N N . THR A 1 94 ? -13.392 13.074 25.922 1.00 62.72 94 THR A N 1
ATOM 703 C CA . THR A 1 94 ? -13.464 13.106 27.396 1.00 62.72 94 THR A CA 1
ATOM 704 C C . THR A 1 94 ? -14.750 12.524 27.976 1.00 62.72 94 THR A C 1
ATOM 706 O O . THR A 1 94 ? -14.752 12.113 29.133 1.00 62.72 94 THR A O 1
ATOM 709 N N . ASN A 1 95 ? -15.840 12.505 27.204 1.00 59.06 95 ASN A N 1
ATOM 710 C CA . ASN A 1 95 ? -17.176 12.155 27.704 1.00 59.06 95 ASN A CA 1
ATOM 711 C C . ASN A 1 95 ? -17.599 10.705 27.401 1.00 59.06 95 ASN A C 1
ATOM 713 O O . ASN A 1 95 ? -18.706 10.304 27.760 1.00 59.06 95 ASN A O 1
ATOM 717 N N . GLY A 1 96 ? -16.746 9.914 26.744 1.00 58.75 96 GLY A N 1
ATOM 718 C CA . GLY A 1 96 ? -17.001 8.496 26.489 1.00 58.75 96 GLY A CA 1
ATOM 719 C C . GLY A 1 96 ? -16.721 7.611 27.715 1.00 58.75 96 GLY A C 1
ATOM 720 O O . GLY A 1 96 ? -15.858 7.946 28.532 1.00 58.75 96 GLY A O 1
ATOM 721 N N . PRO A 1 97 ? -17.403 6.458 27.868 1.00 55.84 97 PRO A N 1
ATOM 722 C CA . PRO A 1 97 ? -16.976 5.443 28.828 1.00 55.84 97 PRO A CA 1
ATOM 723 C C . PRO A 1 97 ? -15.527 5.032 28.533 1.00 55.84 97 PRO A C 1
ATOM 725 O O . PRO A 1 97 ? -15.105 5.050 27.377 1.00 55.84 97 PRO A O 1
ATOM 728 N N . ALA A 1 98 ? -14.772 4.641 29.564 1.00 58.50 98 ALA A N 1
ATOM 729 C CA . ALA A 1 98 ? -13.404 4.142 29.421 1.00 58.50 98 ALA A CA 1
ATOM 730 C C . ALA A 1 98 ? -13.388 2.797 28.664 1.00 58.50 98 ALA A C 1
ATOM 732 O O . ALA A 1 98 ? -13.234 1.728 29.253 1.00 58.50 98 ALA A O 1
ATOM 733 N N . ALA A 1 99 ? -13.591 2.843 27.349 1.00 59.16 99 ALA A N 1
ATOM 734 C CA . ALA A 1 99 ? -13.352 1.734 26.448 1.00 59.16 99 ALA A CA 1
ATOM 735 C C . ALA A 1 99 ? -11.842 1.462 26.463 1.00 59.16 99 ALA A C 1
ATOM 737 O O . ALA A 1 99 ? -11.035 2.391 26.452 1.00 59.16 99 ALA A O 1
ATOM 738 N N . GLY A 1 100 ? -11.447 0.196 26.593 1.00 65.19 100 GLY A N 1
ATOM 739 C CA . GLY A 1 100 ? -10.039 -0.191 26.690 1.00 65.19 100 GLY A CA 1
ATOM 740 C C . GLY A 1 100 ? -9.174 0.356 25.545 1.00 65.19 100 GLY A C 1
ATOM 741 O O . GLY A 1 100 ? -9.663 0.836 24.527 1.00 65.19 100 GLY A O 1
ATOM 742 N N . ARG A 1 101 ? -7.854 0.269 25.702 1.00 72.75 101 ARG A N 1
ATOM 743 C CA . ARG A 1 101 ? -6.913 0.729 24.674 1.00 72.75 101 ARG A CA 1
ATOM 744 C C . ARG A 1 101 ? -6.821 -0.296 23.543 1.00 72.75 101 ARG A C 1
ATOM 746 O O . ARG A 1 101 ? -6.696 -1.490 23.809 1.00 72.75 101 ARG A O 1
ATOM 753 N N . VAL A 1 102 ? -6.835 0.190 22.307 1.00 74.94 102 VAL A N 1
ATOM 754 C CA . VAL A 1 102 ? -6.508 -0.566 21.093 1.00 74.94 102 VAL A CA 1
ATOM 755 C C . VAL A 1 102 ? -5.298 0.090 20.436 1.00 74.94 102 VAL A C 1
ATOM 757 O O . VAL A 1 102 ? -5.192 1.317 20.428 1.00 74.94 102 VAL A O 1
ATOM 760 N N . ALA A 1 103 ? -4.382 -0.712 19.905 1.00 76.81 103 ALA A N 1
ATOM 761 C CA . ALA A 1 103 ? -3.369 -0.220 18.984 1.00 76.81 103 ALA A CA 1
ATOM 762 C C . ALA A 1 103 ? -3.931 -0.303 17.562 1.00 76.81 103 ALA A C 1
ATOM 764 O O . ALA A 1 103 ? -4.434 -1.349 17.150 1.00 76.81 103 ALA A O 1
ATOM 765 N N . VAL A 1 104 ? -3.863 0.797 16.817 1.00 75.25 104 VAL A N 1
ATOM 766 C CA . VAL A 1 104 ? -4.249 0.813 15.404 1.00 75.25 104 VAL A CA 1
ATOM 767 C C . VAL A 1 104 ? -2.977 0.745 14.574 1.00 75.25 104 VAL A C 1
ATOM 769 O O . VAL A 1 104 ? -2.143 1.645 14.639 1.00 75.25 104 VAL A O 1
ATOM 772 N N . ALA A 1 105 ? -2.824 -0.337 13.816 1.00 71.81 105 ALA A N 1
ATOM 773 C CA . ALA A 1 105 ? -1.755 -0.491 12.845 1.00 71.81 105 ALA A CA 1
ATOM 774 C C . ALA A 1 105 ? -2.299 -0.103 11.468 1.00 71.81 105 ALA A C 1
ATOM 776 O O . ALA A 1 105 ? -2.968 -0.892 10.800 1.00 71.81 105 ALA A O 1
ATOM 777 N N . CYS A 1 106 ? -2.016 1.125 11.052 1.00 64.38 106 CYS A N 1
ATOM 778 C CA . CYS A 1 106 ? -2.160 1.535 9.664 1.00 64.38 106 CYS A CA 1
ATOM 779 C C . CYS A 1 106 ? -0.791 1.433 9.013 1.00 64.38 106 CYS A C 1
ATOM 781 O O . CYS A 1 106 ? 0.216 1.833 9.601 1.00 64.38 106 CYS A O 1
ATOM 783 N N . ILE A 1 107 ? -0.749 0.907 7.797 1.00 64.38 107 ILE A N 1
ATOM 784 C CA . ILE A 1 107 ? 0.433 1.116 6.982 1.00 64.38 107 ILE A CA 1
ATOM 785 C C . ILE A 1 107 ? 0.367 2.557 6.481 1.00 64.38 107 ILE A C 1
ATOM 787 O O . ILE A 1 107 ? -0.432 2.873 5.601 1.00 64.38 107 ILE A O 1
ATOM 791 N N . ASP A 1 108 ? 1.179 3.403 7.102 1.00 49.09 108 ASP A N 1
ATOM 792 C CA . ASP A 1 108 ? 1.419 4.784 6.705 1.00 49.09 108 ASP A CA 1
ATOM 793 C C . ASP A 1 108 ? 2.744 4.886 5.926 1.00 49.09 108 ASP A C 1
ATOM 795 O O . ASP A 1 108 ? 3.693 4.143 6.207 1.00 49.09 108 ASP A O 1
ATOM 799 N N . GLY A 1 109 ? 2.805 5.797 4.952 1.00 41.56 109 GLY A N 1
ATOM 800 C CA . GLY A 1 109 ? 4.027 6.138 4.216 1.00 41.56 109 GLY A CA 1
ATOM 801 C C . GLY A 1 109 ? 3.914 6.108 2.684 1.00 41.56 109 GLY A C 1
ATOM 802 O O . GLY A 1 109 ? 3.793 5.043 2.095 1.00 41.56 109 GLY A O 1
ATOM 803 N N . GLU A 1 110 ? 4.028 7.302 2.086 1.00 41.44 110 GLU A N 1
ATOM 804 C CA . GLU A 1 110 ? 4.410 7.662 0.702 1.00 41.44 110 GLU A CA 1
ATOM 805 C C . GLU A 1 110 ? 3.761 6.936 -0.495 1.00 41.44 110 GLU A C 1
ATOM 807 O O . GLU A 1 110 ? 4.036 5.785 -0.804 1.00 41.44 110 GLU A O 1
ATOM 812 N N . TRP A 1 111 ? 3.037 7.702 -1.316 1.00 43.19 111 TRP A N 1
ATOM 813 C CA . TRP A 1 111 ? 2.438 7.280 -2.594 1.00 43.19 111 TRP A CA 1
ATOM 814 C C . TRP A 1 111 ? 3.449 6.921 -3.697 1.00 43.19 111 TRP A C 1
ATOM 816 O O . TRP A 1 111 ? 3.073 6.331 -4.708 1.00 43.19 111 TRP A O 1
ATOM 826 N N . HIS A 1 112 ? 4.731 7.232 -3.484 1.00 41.84 112 HIS A N 1
ATOM 827 C CA . HIS A 1 112 ? 5.840 6.745 -4.307 1.00 41.84 112 HIS A CA 1
ATOM 828 C C . HIS A 1 112 ? 6.256 5.318 -3.899 1.00 41.84 112 HIS A C 1
ATOM 830 O O . HIS A 1 112 ? 6.663 4.545 -4.757 1.00 41.84 112 HIS A O 1
ATOM 836 N N . ALA A 1 113 ? 6.031 4.931 -2.636 1.00 39.34 113 ALA A N 1
ATOM 837 C CA . ALA A 1 113 ? 6.334 3.627 -2.050 1.00 39.34 113 ALA A CA 1
ATOM 838 C C . ALA A 1 113 ? 5.062 2.984 -1.472 1.00 39.34 113 ALA A C 1
ATOM 840 O O . ALA A 1 113 ? 4.879 2.835 -0.270 1.00 39.34 113 ALA A O 1
ATOM 841 N N . MET A 1 114 ? 4.178 2.597 -2.380 1.00 57.72 114 MET A N 1
ATOM 842 C CA . MET A 1 114 ? 3.140 1.582 -2.218 1.00 57.72 114 MET A CA 1
ATOM 843 C C . MET A 1 114 ? 3.060 0.826 -0.862 1.00 57.72 114 MET A C 1
ATOM 845 O O . MET A 1 114 ? 3.955 0.037 -0.536 1.00 57.72 114 MET A O 1
ATOM 849 N N . PRO A 1 115 ? 1.924 0.916 -0.140 1.00 61.00 115 PRO A N 1
ATOM 850 C CA . PRO A 1 115 ? 1.775 0.430 1.237 1.00 61.00 115 PRO A CA 1
ATOM 851 C C . PRO A 1 115 ? 2.156 -1.041 1.472 1.00 61.00 115 PRO A C 1
ATOM 853 O O . PRO A 1 115 ? 2.666 -1.410 2.526 1.00 61.00 115 PRO A O 1
ATOM 856 N N . ALA A 1 116 ? 1.948 -1.923 0.495 1.00 68.25 116 ALA A N 1
ATOM 857 C CA . ALA A 1 116 ? 2.208 -3.351 0.674 1.00 68.25 116 ALA A CA 1
ATOM 858 C C . ALA A 1 116 ? 3.672 -3.668 1.063 1.00 68.25 116 ALA A C 1
ATOM 860 O O . ALA A 1 116 ? 3.919 -4.653 1.758 1.00 68.25 116 ALA A O 1
ATOM 861 N N . THR A 1 117 ? 4.641 -2.816 0.707 1.00 81.19 117 THR A N 1
ATOM 862 C CA . THR A 1 117 ? 6.059 -2.996 1.076 1.00 81.19 117 THR A CA 1
ATOM 863 C C . THR A 1 117 ? 6.314 -2.907 2.583 1.00 81.19 117 THR A C 1
ATOM 865 O O . THR A 1 117 ? 7.333 -3.390 3.077 1.00 81.19 117 THR A O 1
ATOM 868 N N . ARG A 1 118 ? 5.380 -2.332 3.349 1.00 85.94 118 ARG A N 1
ATOM 869 C CA . ARG A 1 118 ? 5.490 -2.167 4.805 1.00 85.94 118 ARG A CA 1
ATOM 870 C C . ARG A 1 118 ? 4.859 -3.304 5.604 1.00 85.94 118 ARG A C 1
ATOM 872 O O . ARG A 1 118 ? 4.902 -3.250 6.831 1.00 85.94 118 ARG A O 1
ATOM 879 N N . LEU A 1 119 ? 4.319 -4.339 4.956 1.00 88.19 119 LEU A N 1
ATOM 880 C CA . LEU A 1 119 ? 3.748 -5.512 5.633 1.00 88.19 119 LEU A CA 1
ATOM 881 C C . LEU A 1 119 ? 4.702 -6.155 6.667 1.00 88.19 119 LEU A C 1
ATOM 883 O O . LEU A 1 119 ? 4.235 -6.441 7.771 1.00 88.19 119 LEU A O 1
ATOM 887 N N . PRO A 1 120 ? 6.023 -6.298 6.420 1.00 89.12 120 PRO A N 1
ATOM 888 C CA . PRO A 1 120 ? 6.944 -6.807 7.442 1.00 89.12 120 PRO A CA 1
ATOM 889 C C . PRO A 1 120 ? 7.082 -5.897 8.672 1.00 89.12 120 PRO A C 1
ATOM 891 O O . PRO A 1 120 ? 7.121 -6.363 9.815 1.00 89.12 120 PRO A O 1
ATOM 894 N N . THR A 1 121 ? 7.126 -4.580 8.458 1.00 86.94 121 THR A N 1
ATOM 895 C CA . THR A 1 121 ? 7.171 -3.595 9.549 1.00 86.94 121 THR A CA 1
ATOM 896 C C . THR A 1 121 ? 5.860 -3.594 10.330 1.00 86.94 121 THR A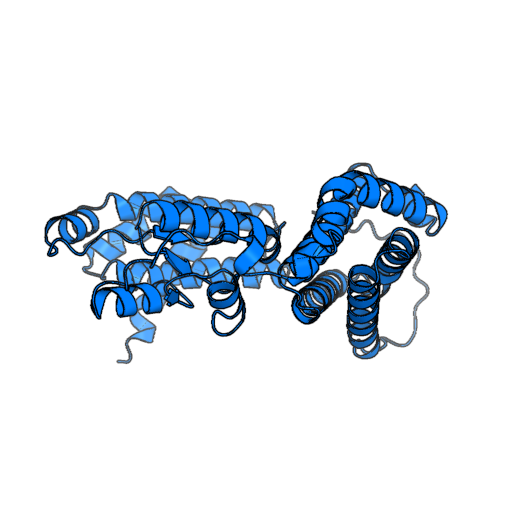 C 1
ATOM 898 O O . THR A 1 121 ? 5.877 -3.560 11.559 1.00 86.94 121 THR A O 1
ATOM 901 N N . ALA A 1 122 ? 4.725 -3.690 9.633 1.00 87.00 122 ALA A N 1
ATOM 902 C CA . ALA A 1 122 ? 3.411 -3.804 10.249 1.00 87.00 122 ALA A CA 1
ATOM 903 C C . ALA A 1 122 ? 3.304 -5.069 11.107 1.00 87.00 122 ALA A C 1
ATOM 905 O O . ALA A 1 122 ? 2.844 -4.978 12.240 1.00 87.00 122 ALA A O 1
ATOM 906 N N . HIS A 1 123 ? 3.796 -6.215 10.625 1.00 89.62 123 HIS A N 1
ATOM 907 C CA . HIS A 1 123 ? 3.850 -7.447 11.416 1.00 89.62 123 HIS A CA 1
ATOM 908 C C . HIS A 1 123 ? 4.657 -7.243 12.700 1.00 89.62 123 HIS A C 1
ATOM 910 O O . HIS A 1 123 ? 4.168 -7.526 13.787 1.00 89.62 123 HIS A O 1
ATOM 916 N N . THR A 1 124 ? 5.844 -6.638 12.594 1.00 86.81 124 THR A N 1
ATOM 917 C CA . THR A 1 124 ? 6.684 -6.327 13.763 1.00 86.81 124 THR A CA 1
ATOM 918 C C . THR A 1 124 ? 5.940 -5.454 14.782 1.00 86.81 124 THR A C 1
ATOM 920 O O . THR A 1 124 ? 6.009 -5.712 15.984 1.00 86.81 124 THR A O 1
ATOM 923 N N . ALA A 1 125 ? 5.199 -4.442 14.318 1.00 86.19 125 ALA A N 1
ATOM 924 C CA . ALA A 1 125 ? 4.387 -3.587 15.181 1.00 86.19 125 ALA A CA 1
ATOM 925 C C . ALA A 1 125 ? 3.222 -4.353 15.832 1.00 86.19 125 ALA A C 1
ATOM 927 O O . ALA A 1 125 ? 3.004 -4.211 17.036 1.00 86.19 125 ALA A O 1
ATOM 928 N N . VAL A 1 126 ? 2.517 -5.197 15.069 1.00 87.12 126 VAL A N 1
ATOM 929 C CA . VAL A 1 126 ? 1.439 -6.061 15.575 1.00 87.12 126 VAL A CA 1
ATOM 930 C C . VAL A 1 126 ? 1.970 -6.956 16.695 1.00 87.12 126 VAL A C 1
ATOM 932 O O . VAL A 1 126 ? 1.454 -6.902 17.813 1.00 87.12 126 VAL A O 1
ATOM 935 N N . THR A 1 127 ? 3.051 -7.699 16.444 1.00 86.94 127 THR A N 1
ATOM 936 C CA . THR A 1 127 ? 3.665 -8.598 17.431 1.00 86.94 127 THR A CA 1
ATOM 937 C C . THR A 1 127 ? 4.127 -7.836 18.677 1.00 86.94 127 THR A C 1
ATOM 939 O O . THR A 1 127 ? 3.866 -8.269 19.800 1.00 86.94 127 THR A O 1
ATOM 942 N N . ALA A 1 128 ? 4.767 -6.671 18.513 1.00 84.50 128 ALA A N 1
ATOM 943 C CA . ALA A 1 128 ? 5.247 -5.863 19.635 1.00 84.50 128 ALA A CA 1
ATOM 944 C C . ALA A 1 128 ? 4.100 -5.332 20.512 1.00 84.50 128 ALA A C 1
ATOM 946 O O . ALA A 1 128 ? 4.180 -5.394 21.740 1.00 84.50 128 ALA A O 1
ATOM 947 N N . CYS A 1 129 ? 3.012 -4.846 19.909 1.00 85.50 129 CYS A N 1
ATOM 948 C CA . CYS A 1 129 ? 1.829 -4.405 20.646 1.00 85.50 129 CYS A CA 1
ATOM 949 C C . CYS A 1 129 ? 1.158 -5.573 21.381 1.00 85.50 129 CYS A C 1
ATOM 951 O O . CYS A 1 129 ? 0.860 -5.454 22.575 1.00 85.50 129 CYS A O 1
ATOM 953 N N . GLN A 1 130 ? 0.991 -6.718 20.717 1.00 85.94 130 GLN A N 1
ATOM 954 C CA . GLN A 1 130 ? 0.385 -7.907 21.319 1.00 85.94 130 GLN A CA 1
ATOM 955 C C . GLN A 1 130 ? 1.214 -8.467 22.480 1.00 85.94 130 GLN A C 1
ATOM 957 O O . GLN A 1 130 ? 0.638 -8.894 23.480 1.00 85.94 130 GLN A O 1
ATOM 962 N N . ALA A 1 131 ? 2.548 -8.373 22.423 1.00 84.31 131 ALA A N 1
ATOM 963 C CA . ALA A 1 131 ? 3.433 -8.758 23.527 1.00 84.31 131 ALA A CA 1
ATOM 964 C C . ALA A 1 131 ? 3.193 -7.943 24.816 1.00 84.31 131 ALA A C 1
ATOM 966 O O . ALA A 1 131 ? 3.507 -8.409 25.909 1.00 84.31 131 ALA A O 1
ATOM 967 N N . THR A 1 132 ? 2.588 -6.753 24.712 1.00 84.50 132 THR A N 1
ATOM 968 C CA . THR A 1 132 ? 2.164 -5.940 25.871 1.00 84.50 132 THR A CA 1
ATOM 969 C C . THR A 1 132 ? 0.745 -6.257 26.360 1.00 84.50 132 THR A C 1
ATOM 971 O O . THR A 1 132 ? 0.256 -5.623 27.294 1.00 84.50 132 THR A O 1
ATOM 974 N N . GLY A 1 133 ? 0.056 -7.213 25.727 1.00 82.25 133 GLY A N 1
ATOM 975 C CA . GLY A 1 133 ? -1.355 -7.518 25.972 1.00 82.25 133 GLY A CA 1
ATOM 976 C C . GLY A 1 133 ? -2.330 -6.507 25.356 1.00 82.25 133 GLY A C 1
ATOM 977 O O . GLY A 1 133 ? -3.519 -6.539 25.681 1.00 82.25 133 GLY A O 1
ATOM 978 N N . THR A 1 134 ? -1.846 -5.611 24.489 1.00 87.00 134 THR A N 1
ATOM 979 C CA . THR A 1 134 ? -2.678 -4.627 23.786 1.00 87.00 134 THR A CA 1
ATOM 980 C C . THR A 1 134 ? -3.213 -5.247 22.494 1.00 87.00 134 THR A C 1
ATOM 982 O O . THR A 1 134 ? -2.401 -5.644 21.658 1.00 87.00 134 THR A O 1
ATOM 985 N N . PRO A 1 135 ? -4.543 -5.336 22.296 1.00 89.12 135 PRO A N 1
ATOM 986 C CA . PRO A 1 135 ? -5.096 -5.831 21.044 1.00 89.12 135 PRO A CA 1
ATOM 987 C C . PRO A 1 135 ? -4.807 -4.857 19.899 1.00 89.12 135 PRO A C 1
ATOM 989 O O . PRO A 1 135 ? -4.807 -3.635 20.090 1.00 89.12 135 PRO A O 1
ATOM 992 N N . VAL A 1 136 ? -4.592 -5.406 18.708 1.00 89.56 136 VAL A N 1
ATOM 993 C CA . VAL A 1 136 ? -4.223 -4.663 17.504 1.00 89.56 136 VAL A CA 1
ATOM 994 C C . VAL A 1 136 ? -5.320 -4.783 16.457 1.00 89.56 136 VAL A C 1
ATOM 996 O O . VAL A 1 136 ? -5.667 -5.879 16.020 1.00 89.56 136 VAL A O 1
ATOM 999 N N . MET A 1 137 ? -5.837 -3.638 16.017 1.00 91.00 137 MET A N 1
ATOM 1000 C CA . MET A 1 137 ? -6.660 -3.542 14.816 1.00 91.00 137 MET A CA 1
ATOM 1001 C C . MET A 1 137 ? -5.786 -3.079 13.654 1.00 91.00 137 MET A C 1
ATOM 1003 O O . MET A 1 137 ? -5.194 -2.002 13.712 1.00 91.00 137 MET A O 1
ATOM 1007 N N . ALA A 1 138 ? -5.722 -3.876 12.595 1.00 90.19 138 ALA A N 1
ATOM 1008 C CA . ALA A 1 138 ? -5.110 -3.470 11.339 1.00 90.19 138 ALA A CA 1
ATOM 1009 C C . ALA A 1 138 ? -6.119 -2.687 10.487 1.00 90.19 138 ALA A C 1
ATOM 1011 O O . ALA A 1 138 ? -7.283 -3.078 10.376 1.00 90.19 138 ALA A O 1
ATOM 1012 N N . GLY A 1 139 ? -5.682 -1.588 9.878 1.00 83.19 139 GLY A N 1
ATOM 1013 C CA . GLY A 1 139 ? -6.545 -0.703 9.097 1.00 83.19 139 GLY A CA 1
ATOM 1014 C C . GLY A 1 139 ? -6.066 -0.515 7.663 1.00 83.19 139 GLY A C 1
ATOM 1015 O O . GLY A 1 139 ? -4.875 -0.316 7.417 1.00 83.19 139 GLY A O 1
ATOM 1016 N N . GLY A 1 140 ? -7.011 -0.518 6.722 1.00 76.81 140 GLY A N 1
ATOM 1017 C CA . GLY A 1 140 ? -6.800 -0.042 5.356 1.00 76.81 140 GLY A CA 1
ATOM 1018 C C . GLY A 1 140 ? -6.525 -1.123 4.310 1.00 76.81 140 GLY A C 1
ATOM 1019 O O . GLY A 1 140 ? -6.247 -2.289 4.608 1.00 76.81 140 GLY A O 1
ATOM 1020 N N . ALA A 1 141 ? -6.588 -0.697 3.046 1.00 74.06 141 ALA A N 1
ATOM 1021 C CA . ALA A 1 141 ? -6.460 -1.552 1.862 1.00 74.06 141 ALA A CA 1
ATOM 1022 C C . ALA A 1 141 ? -5.081 -2.224 1.721 1.00 74.06 141 ALA A C 1
ATOM 1024 O O . ALA A 1 141 ? -4.950 -3.243 1.043 1.00 74.06 141 ALA A O 1
ATOM 1025 N N . ALA A 1 142 ? -4.058 -1.685 2.390 1.00 76.88 142 ALA A N 1
ATOM 1026 C CA . ALA A 1 142 ? -2.707 -2.238 2.411 1.00 76.88 142 ALA A CA 1
ATOM 1027 C C . ALA A 1 142 ? -2.649 -3.663 2.988 1.00 76.88 142 ALA A C 1
ATOM 1029 O O . ALA A 1 142 ? -1.809 -4.458 2.577 1.00 76.88 142 ALA A O 1
ATOM 1030 N N . PHE A 1 143 ? -3.582 -4.016 3.881 1.00 85.44 143 PHE A N 1
ATOM 1031 C CA . PHE A 1 143 ? -3.714 -5.366 4.440 1.00 85.44 143 PHE A CA 1
ATOM 1032 C C . PHE A 1 143 ? -4.468 -6.345 3.522 1.00 85.44 143 PHE A C 1
ATOM 1034 O O . PHE A 1 143 ? -4.856 -7.440 3.942 1.00 85.44 143 PHE A O 1
ATOM 1041 N N . GLY A 1 144 ? -4.612 -5.974 2.250 1.00 79.75 144 GLY A N 1
ATOM 1042 C CA . GLY A 1 144 ? -5.168 -6.794 1.190 1.00 79.75 144 GLY A CA 1
ATOM 1043 C C . GLY A 1 144 ? -6.698 -6.776 1.157 1.00 79.75 144 GLY A C 1
ATOM 1044 O O . GLY A 1 144 ? -7.345 -6.361 2.123 1.00 79.75 144 GLY A O 1
ATOM 1045 N N . PRO A 1 145 ? -7.288 -7.258 0.047 1.00 75.06 145 PRO A N 1
ATOM 1046 C CA . PRO A 1 145 ? -8.717 -7.534 -0.038 1.00 75.06 145 PRO A CA 1
ATOM 1047 C C . PRO A 1 145 ? -9.180 -8.354 1.168 1.00 75.06 145 PRO A C 1
ATOM 1049 O O . PRO A 1 145 ? -8.526 -9.331 1.551 1.00 75.06 145 PRO A O 1
ATOM 1052 N N . ASP A 1 146 ? -10.274 -7.915 1.786 1.00 82.56 146 ASP A N 1
ATOM 1053 C CA . ASP A 1 146 ? -10.895 -8.551 2.952 1.00 82.56 146 ASP A CA 1
ATOM 1054 C C . ASP A 1 146 ? -9.964 -8.715 4.171 1.00 82.56 146 ASP A C 1
ATOM 1056 O O . ASP A 1 146 ? -10.161 -9.609 4.999 1.00 82.56 146 ASP A O 1
ATOM 1060 N N . GLY A 1 147 ? -8.896 -7.917 4.277 1.00 86.75 147 GLY A N 1
ATOM 1061 C CA . GLY A 1 147 ? -7.966 -7.972 5.407 1.00 86.75 147 GLY A CA 1
ATOM 1062 C C . GLY A 1 147 ? -7.183 -9.277 5.504 1.00 86.75 147 GLY A C 1
ATOM 1063 O O . GLY A 1 147 ? -6.824 -9.710 6.601 1.00 86.75 147 GLY A O 1
ATOM 1064 N N . ARG A 1 148 ? -6.957 -9.967 4.381 1.00 89.94 148 ARG A N 1
ATOM 1065 C CA . ARG A 1 148 ? -6.239 -11.251 4.379 1.00 89.94 148 ARG A CA 1
ATOM 1066 C C . ARG A 1 148 ? -4.840 -11.156 4.990 1.00 89.94 148 ARG A C 1
ATOM 1068 O O . ARG A 1 148 ? -4.475 -12.039 5.758 1.00 89.94 148 ARG A O 1
ATOM 1075 N N . TYR A 1 149 ? -4.097 -10.077 4.728 1.00 90.00 149 TYR A N 1
ATOM 1076 C CA . TYR A 1 149 ? -2.773 -9.900 5.322 1.00 90.00 149 TYR A CA 1
ATOM 1077 C C . TYR A 1 149 ? -2.886 -9.524 6.797 1.00 90.00 149 TYR A C 1
ATOM 1079 O O . TYR A 1 149 ? -2.088 -9.988 7.589 1.00 90.00 149 TYR A O 1
ATOM 1087 N N . ALA A 1 150 ? -3.906 -8.769 7.218 1.00 90.38 150 ALA A N 1
ATOM 1088 C CA . ALA A 1 150 ? -4.118 -8.508 8.645 1.00 90.38 150 ALA A CA 1
ATOM 1089 C C . ALA A 1 150 ? -4.289 -9.811 9.444 1.00 90.38 150 ALA A C 1
ATOM 1091 O O . ALA A 1 150 ? -3.689 -9.969 10.503 1.00 90.38 150 ALA A O 1
ATOM 1092 N N . ARG A 1 151 ? -5.058 -10.765 8.902 1.00 90.19 151 ARG A N 1
ATOM 1093 C CA . ARG A 1 151 ? -5.233 -12.099 9.496 1.00 90.19 151 ARG A CA 1
ATOM 1094 C C . ARG A 1 151 ? -3.952 -12.926 9.459 1.00 90.19 151 ARG A C 1
ATOM 1096 O O . ARG A 1 151 ? -3.617 -13.541 10.463 1.00 90.19 151 ARG A O 1
ATOM 1103 N N . LEU A 1 152 ? -3.249 -12.913 8.327 1.00 90.88 152 LEU A N 1
ATOM 1104 C CA . LEU A 1 152 ? -1.968 -13.602 8.162 1.00 90.88 152 LEU A CA 1
ATOM 1105 C C . LEU A 1 152 ? -0.918 -13.107 9.170 1.00 90.88 152 LEU A C 1
ATOM 1107 O O . LEU A 1 152 ? -0.193 -13.909 9.734 1.00 90.88 152 LEU A O 1
ATOM 1111 N N . LEU A 1 153 ? -0.874 -11.798 9.427 1.00 90.19 153 LEU A N 1
ATOM 1112 C CA . LEU A 1 153 ? 0.045 -11.164 10.380 1.00 90.19 153 LEU A CA 1
ATOM 1113 C C . LEU A 1 153 ? -0.468 -11.196 11.834 1.00 90.19 153 LEU A C 1
ATOM 1115 O O . LEU A 1 153 ? 0.052 -10.480 12.687 1.00 90.19 153 LEU A O 1
ATOM 1119 N N . GLY A 1 154 ? -1.533 -11.953 12.112 1.00 89.19 154 GLY A N 1
ATOM 1120 C CA . GLY A 1 154 ? -2.026 -12.183 13.468 1.00 89.19 154 GLY A CA 1
ATOM 1121 C C . GLY A 1 154 ? -2.757 -11.012 14.134 1.00 89.19 154 GLY A C 1
ATOM 1122 O O . GLY A 1 154 ? -2.939 -11.050 15.353 1.00 89.19 154 GLY A O 1
ATOM 1123 N N . ALA A 1 155 ? -3.201 -9.987 13.395 1.00 90.50 155 ALA A N 1
ATOM 1124 C CA . ALA A 1 155 ? -3.974 -8.878 13.968 1.00 90.50 155 ALA A CA 1
ATOM 1125 C C . ALA A 1 155 ? -5.309 -9.363 14.574 1.00 90.50 155 ALA A C 1
ATOM 1127 O O . ALA A 1 155 ? -5.972 -10.248 14.032 1.00 90.50 155 ALA A O 1
ATOM 1128 N N . ASP A 1 156 ? -5.734 -8.757 15.686 1.00 90.19 156 ASP A N 1
ATOM 1129 C CA . ASP A 1 156 ? -6.939 -9.160 16.434 1.00 90.19 156 ASP A CA 1
ATOM 1130 C C . ASP A 1 156 ? -8.241 -8.713 15.752 1.00 90.19 156 ASP A C 1
ATOM 1132 O O . ASP A 1 156 ? -9.321 -9.256 16.002 1.00 90.19 156 ASP A O 1
ATOM 1136 N N . ALA A 1 157 ? -8.147 -7.696 14.896 1.00 91.25 157 ALA A N 1
ATOM 1137 C CA . ALA A 1 157 ? -9.229 -7.223 14.050 1.00 91.25 157 ALA A CA 1
ATOM 1138 C C . ALA A 1 157 ? -8.682 -6.567 12.778 1.00 91.25 157 ALA A C 1
ATOM 1140 O O . ALA A 1 157 ? -7.535 -6.121 12.728 1.00 91.25 157 ALA A O 1
ATOM 1141 N N . TRP A 1 158 ? -9.545 -6.450 11.770 1.00 92.00 158 TRP A N 1
ATOM 1142 C CA . TRP A 1 158 ? -9.291 -5.654 10.577 1.00 92.00 158 TRP A CA 1
ATOM 1143 C C . TRP A 1 158 ? -10.494 -4.775 10.250 1.00 92.00 158 TRP A C 1
ATOM 1145 O O . TRP A 1 158 ? -11.638 -5.194 10.440 1.00 92.00 158 TRP A O 1
ATOM 1155 N N . ALA A 1 159 ? -10.220 -3.580 9.734 1.00 89.00 159 ALA A N 1
ATOM 1156 C CA . ALA A 1 159 ? -11.218 -2.686 9.171 1.00 89.00 159 ALA A CA 1
ATOM 1157 C C . ALA A 1 159 ? -10.744 -2.123 7.823 1.00 89.00 159 ALA A C 1
ATOM 1159 O O . ALA A 1 159 ? -9.592 -1.704 7.676 1.00 89.00 159 ALA A O 1
ATOM 1160 N N . ALA A 1 160 ? -11.650 -2.103 6.842 1.00 82.75 160 ALA A N 1
ATOM 1161 C CA . ALA A 1 160 ? -11.364 -1.609 5.495 1.00 82.75 160 ALA A CA 1
ATOM 1162 C C . ALA A 1 160 ? -11.073 -0.101 5.468 1.00 82.75 160 ALA A C 1
ATOM 1164 O O . ALA A 1 160 ? -10.243 0.362 4.687 1.00 82.75 160 ALA A O 1
ATOM 1165 N N . ASP A 1 161 ? -11.742 0.647 6.343 1.00 78.69 161 ASP A N 1
ATOM 1166 C CA . ASP A 1 161 ? -11.674 2.097 6.456 1.00 78.69 161 ASP A CA 1
ATOM 1167 C C . ASP A 1 161 ? -11.972 2.549 7.898 1.00 78.69 161 ASP A C 1
ATOM 1169 O O . ASP A 1 161 ? -12.243 1.739 8.793 1.00 78.69 161 ASP A O 1
ATOM 1173 N N . GLY A 1 162 ? -11.905 3.863 8.131 1.00 77.81 162 GLY A N 1
ATOM 1174 C CA . GLY A 1 162 ? -12.154 4.452 9.446 1.00 77.81 162 GLY A CA 1
ATOM 1175 C C . GLY A 1 162 ? -13.581 4.240 9.964 1.00 77.81 162 GLY A C 1
ATOM 1176 O O . GLY A 1 162 ? -13.759 4.111 11.174 1.00 77.81 162 GLY A O 1
ATOM 1177 N N . ARG A 1 163 ? -14.586 4.149 9.077 1.00 81.25 163 ARG A N 1
ATOM 1178 C CA . ARG A 1 163 ? -15.987 3.914 9.462 1.00 81.25 163 ARG A CA 1
ATOM 1179 C C . ARG A 1 163 ? -16.150 2.507 10.015 1.00 81.25 163 ARG A C 1
ATOM 1181 O O . ARG A 1 163 ? -16.603 2.338 11.142 1.00 81.25 163 ARG A O 1
ATOM 1188 N N . ALA A 1 164 ? -15.681 1.512 9.265 1.00 85.31 164 ALA A N 1
ATOM 1189 C CA . ALA A 1 164 ? -15.698 0.118 9.689 1.00 85.31 164 ALA A CA 1
ATOM 1190 C C . ALA A 1 164 ? -14.915 -0.092 10.998 1.00 85.31 164 ALA A C 1
ATOM 1192 O O . ALA A 1 164 ? -15.313 -0.901 11.837 1.00 85.31 164 ALA A O 1
ATOM 1193 N N . ALA A 1 165 ? -13.823 0.655 11.201 1.00 86.44 165 ALA A N 1
ATOM 1194 C CA . ALA A 1 165 ? -13.060 0.625 12.446 1.00 86.44 165 ALA A CA 1
ATOM 1195 C C . ALA A 1 165 ? -13.879 1.176 13.624 1.00 86.44 165 ALA A C 1
ATOM 1197 O O . ALA A 1 165 ? -13.952 0.535 14.674 1.00 86.44 165 ALA A O 1
ATOM 1198 N N . ALA A 1 166 ? -14.526 2.331 13.444 1.00 83.06 166 ALA A N 1
ATOM 1199 C CA . ALA A 1 166 ? -15.381 2.943 14.457 1.00 83.06 166 ALA A CA 1
ATOM 1200 C C . ALA A 1 166 ? -16.568 2.038 14.821 1.00 83.06 166 ALA A C 1
ATOM 1202 O O . ALA A 1 166 ? -16.771 1.753 16.003 1.00 83.06 166 ALA A O 1
ATOM 1203 N N . ASP A 1 167 ? -17.273 1.501 13.821 1.00 86.25 167 ASP A N 1
ATOM 1204 C CA . ASP A 1 167 ? -18.387 0.565 14.009 1.00 86.25 167 ASP A CA 1
ATOM 1205 C C . ASP A 1 167 ? -17.937 -0.682 14.782 1.00 86.25 167 ASP A C 1
ATOM 1207 O O . ASP A 1 167 ? -18.596 -1.127 15.730 1.00 86.25 167 ASP A O 1
ATOM 1211 N N . ARG A 1 168 ? -16.760 -1.228 14.439 1.00 87.75 168 ARG A N 1
ATOM 1212 C CA . ARG A 1 168 ? -16.196 -2.384 15.143 1.00 87.75 168 ARG A CA 1
ATOM 1213 C C . ARG A 1 168 ? -15.870 -2.064 16.597 1.00 87.75 168 ARG A C 1
ATOM 1215 O O . ARG A 1 168 ? -16.097 -2.922 17.449 1.00 87.75 168 ARG A O 1
ATOM 1222 N N . LEU A 1 169 ? -15.323 -0.890 16.895 1.00 85.31 169 LEU A N 1
ATOM 1223 C CA . LEU A 1 169 ? -14.994 -0.488 18.267 1.00 85.31 169 LEU A CA 1
ATOM 1224 C C . LEU A 1 169 ? -16.253 -0.190 19.093 1.00 85.31 169 LEU A C 1
ATOM 1226 O O . LEU A 1 169 ? -16.303 -0.541 20.272 1.00 85.31 169 LEU A O 1
ATOM 1230 N N . ALA A 1 170 ? -17.289 0.378 18.472 1.00 85.00 170 ALA A N 1
ATOM 1231 C CA . ALA A 1 170 ? -18.583 0.623 19.104 1.00 85.00 170 ALA A CA 1
ATOM 1232 C C . ALA A 1 170 ? -19.307 -0.678 19.495 1.00 85.00 170 ALA A C 1
ATOM 1234 O O . ALA A 1 170 ? -20.004 -0.714 20.509 1.00 85.00 170 ALA A O 1
ATOM 1235 N N . ALA A 1 171 ? -19.096 -1.767 18.747 1.00 87.25 171 ALA A N 1
ATOM 1236 C CA . ALA A 1 1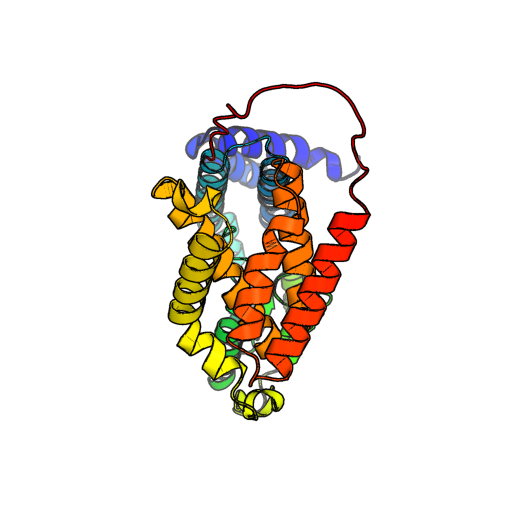71 ? -19.652 -3.087 19.058 1.00 87.25 171 ALA A CA 1
ATOM 1237 C C . ALA A 1 171 ? -19.048 -3.747 20.319 1.00 87.25 171 ALA A C 1
ATOM 1239 O O . ALA A 1 171 ? -19.567 -4.762 20.786 1.00 87.25 171 ALA A O 1
ATOM 1240 N N . GLY A 1 172 ? -17.965 -3.195 20.878 1.00 83.81 172 GLY A N 1
ATOM 1241 C CA . GLY A 1 172 ? -17.346 -3.662 22.118 1.00 83.81 172 GLY A CA 1
ATOM 1242 C C . GLY A 1 172 ? -15.846 -3.957 21.997 1.00 83.81 172 GLY A C 1
ATOM 1243 O O . GLY A 1 172 ? -15.272 -3.914 20.903 1.00 83.81 172 GLY A O 1
ATOM 1244 N N . PRO A 1 173 ? -15.185 -4.272 23.128 1.00 85.06 173 PRO A N 1
ATOM 1245 C CA . PRO A 1 173 ? -13.735 -4.430 23.184 1.00 85.06 173 PRO A CA 1
ATOM 1246 C C . PRO A 1 173 ? -13.230 -5.558 22.274 1.00 85.06 173 PRO A C 1
ATOM 1248 O O . PRO A 1 173 ? -13.910 -6.562 22.045 1.00 85.06 173 PRO A O 1
ATOM 1251 N N . LEU A 1 174 ? -12.007 -5.399 21.764 1.00 85.88 174 LEU A N 1
ATOM 1252 C CA . LEU A 1 174 ? -11.316 -6.474 21.057 1.00 85.88 174 LEU A CA 1
ATOM 1253 C C . LEU A 1 174 ? -10.905 -7.591 22.035 1.00 85.88 174 LEU A C 1
ATOM 1255 O O . LEU A 1 174 ? -10.627 -7.303 23.206 1.00 85.88 174 LEU A O 1
ATOM 1259 N N . PRO A 1 175 ? -10.843 -8.855 21.575 1.00 81.75 175 PRO A N 1
ATOM 1260 C CA . PRO A 1 175 ? -10.289 -9.946 22.368 1.00 81.75 175 PRO A CA 1
ATOM 1261 C C . PRO A 1 175 ? -8.859 -9.618 22.805 1.00 81.75 175 PRO A C 1
ATOM 1263 O O . PRO A 1 175 ? -8.090 -9.056 22.031 1.00 81.75 175 PRO A O 1
ATOM 1266 N N . ARG A 1 176 ? -8.489 -9.966 24.042 1.00 79.69 176 ARG A N 1
ATOM 1267 C CA . ARG A 1 176 ? -7.093 -9.829 24.476 1.00 79.69 176 ARG A CA 1
ATOM 1268 C C . ARG A 1 176 ? -6.221 -10.868 23.758 1.00 79.69 176 ARG A C 1
ATOM 1270 O O . ARG A 1 176 ? -6.636 -12.029 23.714 1.00 79.69 176 ARG A O 1
ATOM 1277 N N . PRO A 1 177 ? -5.017 -10.493 23.288 1.00 78.56 177 PRO A N 1
ATOM 1278 C CA . PRO A 1 177 ? -4.080 -11.443 22.701 1.00 78.56 177 PRO A CA 1
ATOM 1279 C C . PRO A 1 177 ? -3.737 -12.561 23.693 1.00 78.56 177 PRO A C 1
ATOM 1281 O O . PRO A 1 177 ? -3.474 -12.303 24.872 1.00 78.56 177 PRO A O 1
ATOM 1284 N N . VAL A 1 178 ? -3.756 -13.809 23.224 1.00 64.44 178 VAL A N 1
ATOM 1285 C CA . VAL A 1 178 ? -3.450 -14.988 24.043 1.00 64.44 178 VAL A CA 1
ATOM 1286 C C . VAL A 1 178 ? -1.979 -15.347 23.845 1.00 64.44 178 VAL A C 1
ATOM 1288 O O . VAL A 1 178 ? -1.635 -15.945 22.835 1.00 64.44 178 VAL A O 1
ATOM 1291 N N . ALA A 1 179 ? -1.148 -15.003 24.837 1.00 60.94 179 ALA A N 1
ATOM 1292 C CA . ALA A 1 179 ? 0.291 -15.300 24.926 1.00 60.94 179 ALA A CA 1
ATOM 1293 C C . ALA A 1 179 ? 1.181 -14.672 23.818 1.00 60.94 179 ALA A C 1
ATOM 1295 O O . ALA A 1 179 ? 0.703 -14.324 2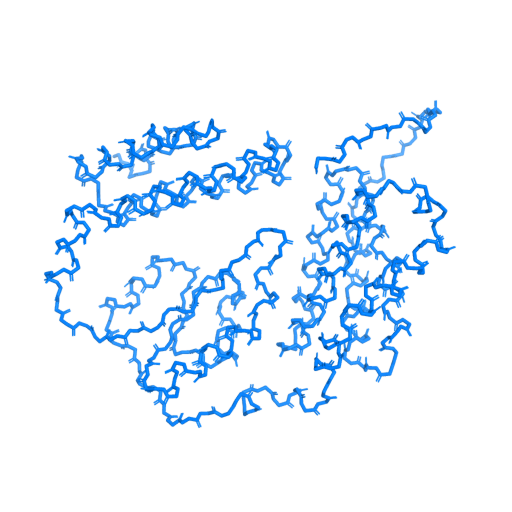2.740 1.00 60.94 179 ALA A O 1
ATOM 1296 N N . PRO A 1 180 ? 2.489 -14.470 24.076 1.00 58.69 180 PRO A N 1
ATOM 1297 C CA . PRO A 1 180 ? 3.397 -13.942 23.061 1.00 58.69 180 PRO A CA 1
ATOM 1298 C C . PRO A 1 180 ? 3.644 -14.995 21.967 1.00 58.69 180 PRO A C 1
ATOM 1300 O O . PRO A 1 180 ? 4.280 -16.014 22.226 1.00 58.69 180 PRO A O 1
ATOM 1303 N N . ARG A 1 181 ? 3.136 -14.738 20.756 1.00 63.41 181 ARG A N 1
ATOM 1304 C CA . ARG A 1 181 ? 3.465 -15.480 19.525 1.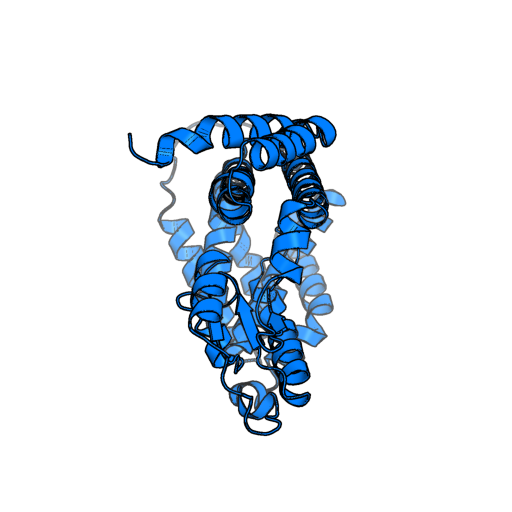00 63.41 181 ARG A CA 1
ATOM 1305 C C . ARG A 1 181 ? 4.799 -14.986 18.965 1.00 63.41 181 ARG A C 1
ATOM 1307 O O . ARG A 1 181 ? 5.068 -13.783 19.025 1.00 63.41 181 ARG A O 1
ATOM 1314 N N . GLN A 1 182 ? 5.646 -15.875 18.446 1.00 61.03 182 GLN A N 1
ATOM 1315 C CA . GLN A 1 182 ? 6.809 -15.447 17.665 1.00 61.03 182 GLN A CA 1
ATOM 1316 C C . GLN A 1 182 ? 6.386 -15.236 16.211 1.00 61.03 182 GLN A C 1
ATOM 1318 O O . GLN A 1 182 ? 5.629 -16.028 15.674 1.00 61.03 182 GLN A O 1
ATOM 1323 N N . ALA A 1 183 ? 6.929 -14.219 15.536 1.00 59.16 183 ALA A N 1
ATOM 1324 C CA . ALA A 1 183 ? 6.604 -13.937 14.130 1.00 59.16 183 ALA A CA 1
ATOM 1325 C C . ALA A 1 183 ? 6.897 -15.114 13.168 1.00 59.16 183 ALA A C 1
ATOM 1327 O O . ALA A 1 183 ? 6.331 -15.175 12.080 1.00 59.16 183 ALA A O 1
ATOM 1328 N N . VAL A 1 184 ? 7.786 -16.036 13.562 1.00 59.81 184 VAL A N 1
ATOM 1329 C CA . VAL A 1 184 ? 8.083 -17.277 12.823 1.00 59.81 184 VAL A CA 1
ATOM 1330 C C . VAL A 1 184 ? 6.912 -18.266 12.900 1.00 59.81 184 VAL A C 1
ATOM 1332 O O . VAL A 1 184 ? 6.662 -18.977 11.932 1.00 59.81 184 VAL A O 1
ATOM 1335 N N . ASP A 1 185 ? 6.150 -18.263 14.000 1.00 66.50 185 ASP A N 1
ATOM 1336 C CA . ASP A 1 185 ? 4.972 -19.124 14.171 1.00 66.50 185 ASP A CA 1
ATOM 1337 C C . ASP A 1 185 ? 3.854 -18.756 13.178 1.00 66.50 185 ASP A C 1
ATOM 1339 O O . ASP A 1 185 ? 3.081 -19.619 12.763 1.00 66.50 185 ASP A O 1
ATOM 1343 N N . ASP A 1 186 ? 3.782 -17.481 12.781 1.00 74.94 186 ASP A N 1
ATOM 1344 C CA . ASP A 1 186 ? 2.744 -16.963 11.887 1.00 74.94 186 ASP A CA 1
ATOM 1345 C C . ASP A 1 186 ? 3.084 -17.175 10.392 1.00 74.94 186 ASP A C 1
ATOM 1347 O O . ASP A 1 186 ? 2.183 -17.226 9.554 1.00 74.94 186 ASP A O 1
ATOM 1351 N N . LEU A 1 187 ? 4.373 -17.315 10.037 1.00 87.38 187 LEU A N 1
ATOM 1352 C CA . LEU A 1 187 ? 4.868 -17.337 8.648 1.00 87.38 187 LEU A CA 1
ATOM 1353 C C . LEU A 1 187 ? 5.966 -18.408 8.431 1.00 87.38 187 LEU A C 1
ATOM 1355 O O . LEU A 1 187 ? 7.130 -18.058 8.209 1.00 87.38 187 LEU A O 1
ATOM 1359 N N . PRO A 1 188 ? 5.628 -19.714 8.447 1.00 87.00 188 PRO A N 1
ATOM 1360 C CA . PRO A 1 188 ? 6.615 -20.801 8.384 1.00 87.00 188 PRO A CA 1
ATOM 1361 C C . PRO A 1 188 ? 7.414 -20.843 7.072 1.00 87.00 188 PRO A C 1
ATOM 1363 O O . PRO A 1 188 ? 8.541 -21.326 7.037 1.00 87.00 188 PRO A O 1
ATOM 1366 N N . HIS A 1 189 ? 6.874 -20.308 5.974 1.00 88.75 189 HIS A N 1
ATOM 1367 C CA . HIS A 1 189 ? 7.591 -20.219 4.697 1.00 88.75 189 HIS A CA 1
ATOM 1368 C C . HIS A 1 189 ? 8.799 -19.277 4.740 1.00 88.75 189 HIS A C 1
ATOM 1370 O O . HIS A 1 189 ? 9.610 -19.313 3.826 1.00 88.75 189 HIS A O 1
ATOM 1376 N N . LEU A 1 190 ? 8.958 -18.435 5.767 1.00 90.88 190 LEU A N 1
ATOM 1377 C CA . LEU A 1 190 ? 10.137 -17.570 5.898 1.00 90.88 190 LEU A CA 1
ATOM 1378 C C . LEU A 1 190 ? 11.409 -18.320 6.320 1.00 90.88 190 LEU A C 1
ATOM 1380 O O . LEU A 1 190 ? 12.498 -17.739 6.261 1.00 90.88 190 LEU A O 1
ATOM 1384 N N . ASP A 1 191 ? 11.290 -19.593 6.706 1.00 89.31 191 ASP A N 1
ATOM 1385 C CA . ASP A 1 191 ? 12.418 -20.451 7.082 1.00 89.31 191 ASP A CA 1
ATOM 1386 C C . ASP A 1 191 ? 13.398 -20.697 5.923 1.00 89.31 191 ASP A C 1
ATOM 1388 O O . ASP A 1 191 ? 14.579 -20.959 6.157 1.00 89.31 191 ASP A O 1
ATOM 1392 N N . ASP A 1 192 ? 12.944 -20.550 4.672 1.00 92.44 192 ASP A N 1
ATOM 1393 C CA . ASP A 1 192 ? 13.787 -20.628 3.470 1.00 92.44 192 ASP A CA 1
ATOM 1394 C C . ASP A 1 192 ? 14.787 -19.464 3.331 1.00 92.44 192 ASP A C 1
ATOM 1396 O O . ASP A 1 192 ? 15.713 -19.519 2.521 1.00 92.44 192 ASP A O 1
ATOM 1400 N N . GLN A 1 193 ? 14.626 -18.416 4.146 1.00 92.56 193 GLN A N 1
ATOM 1401 C CA . GLN A 1 193 ? 15.419 -17.189 4.159 1.00 92.56 193 GLN A CA 1
ATOM 1402 C C . GLN A 1 193 ? 15.398 -16.376 2.854 1.00 92.56 193 GLN A C 1
ATOM 1404 O O . GLN A 1 193 ? 16.099 -15.361 2.788 1.00 92.56 193 GLN A O 1
ATOM 1409 N N . GLU A 1 194 ? 14.582 -16.718 1.850 1.00 96.81 194 GLU A N 1
ATOM 1410 C CA . GLU A 1 194 ? 14.551 -16.011 0.562 1.00 96.81 194 GLU A CA 1
ATOM 1411 C C . GLU A 1 194 ? 14.192 -14.533 0.764 1.00 96.81 194 GLU A C 1
ATOM 1413 O O . GLU A 1 194 ? 14.917 -13.641 0.318 1.00 96.81 194 GLU A O 1
ATOM 1418 N N . TYR A 1 195 ? 13.134 -14.259 1.540 1.00 95.31 195 TYR A N 1
ATOM 1419 C CA . TYR A 1 195 ? 12.749 -12.898 1.936 1.00 95.31 195 TYR A CA 1
ATOM 1420 C C . TYR A 1 195 ? 13.916 -12.139 2.583 1.00 95.31 195 TYR A C 1
ATOM 1422 O O . TYR A 1 195 ? 14.207 -10.993 2.223 1.00 95.31 195 TYR A O 1
ATOM 1430 N N . THR A 1 196 ? 14.595 -12.775 3.541 1.00 94.31 196 THR A N 1
ATOM 1431 C CA . THR A 1 196 ? 15.696 -12.160 4.293 1.00 94.31 196 THR A CA 1
ATOM 1432 C C . THR A 1 196 ? 16.863 -11.825 3.367 1.00 94.31 196 THR A C 1
ATOM 1434 O O . THR A 1 196 ? 17.434 -10.734 3.456 1.00 94.31 196 THR A O 1
ATOM 1437 N N . MET A 1 197 ? 17.210 -12.738 2.460 1.00 96.38 197 MET A N 1
ATOM 1438 C CA . MET A 1 197 ? 18.320 -12.579 1.523 1.00 96.38 197 MET A CA 1
ATOM 1439 C C . MET A 1 197 ? 18.027 -11.513 0.465 1.00 96.38 197 MET A C 1
ATOM 1441 O O . MET A 1 197 ? 18.876 -10.645 0.228 1.00 96.38 197 MET A O 1
ATOM 1445 N N . VAL A 1 198 ? 16.823 -11.501 -0.113 1.00 96.69 198 VAL A N 1
ATOM 1446 C CA . VAL A 1 198 ? 16.386 -10.466 -1.066 1.00 96.69 198 VAL A CA 1
ATOM 1447 C C . VAL A 1 198 ? 16.354 -9.094 -0.390 1.00 96.69 198 VAL A C 1
ATOM 1449 O O . VAL A 1 198 ? 16.988 -8.157 -0.875 1.00 96.69 198 VAL A O 1
ATOM 1452 N N . SER A 1 199 ? 15.732 -8.981 0.786 1.00 93.94 199 SER A N 1
ATOM 1453 C CA . SER A 1 199 ? 15.630 -7.708 1.516 1.00 93.94 199 SER A CA 1
ATOM 1454 C C . SER A 1 199 ? 16.999 -7.139 1.896 1.00 93.94 199 SER A C 1
ATOM 1456 O O . SER A 1 199 ? 17.263 -5.951 1.707 1.00 93.94 199 SER A O 1
ATOM 1458 N N . ARG A 1 200 ? 17.922 -7.981 2.386 1.00 94.69 200 ARG A N 1
ATOM 1459 C CA . ARG A 1 200 ? 19.288 -7.548 2.742 1.00 94.69 200 ARG A CA 1
ATOM 1460 C C . ARG A 1 200 ? 20.122 -7.155 1.526 1.00 94.69 200 ARG A C 1
ATOM 1462 O O . ARG A 1 200 ? 20.998 -6.299 1.641 1.00 94.69 200 ARG A O 1
ATOM 1469 N N . SER A 1 201 ? 19.875 -7.775 0.375 1.00 96.25 201 SER A N 1
ATOM 1470 C CA . SER A 1 201 ? 20.625 -7.517 -0.855 1.00 96.25 201 SER A CA 1
ATOM 1471 C C . SER A 1 201 ? 19.981 -6.475 -1.774 1.00 96.25 201 SER A C 1
ATOM 1473 O O . SER A 1 201 ? 20.574 -6.153 -2.802 1.00 96.25 201 SER A O 1
ATOM 1475 N N . ALA A 1 202 ? 18.853 -5.865 -1.389 1.00 94.12 202 ALA A N 1
ATOM 1476 C CA . ALA A 1 202 ? 18.072 -4.962 -2.235 1.00 94.12 202 ALA A CA 1
ATOM 1477 C C . ALA A 1 202 ? 18.899 -3.849 -2.900 1.00 94.12 202 ALA A C 1
ATOM 1479 O O . ALA A 1 202 ? 18.878 -3.695 -4.117 1.00 94.12 202 ALA A O 1
ATOM 1480 N N . ARG A 1 203 ? 19.732 -3.131 -2.133 1.00 94.94 203 ARG A N 1
ATOM 1481 C CA . ARG A 1 203 ? 20.606 -2.071 -2.681 1.00 94.94 203 ARG A CA 1
ATOM 1482 C C . ARG A 1 203 ? 21.609 -2.589 -3.717 1.00 94.94 203 ARG A C 1
ATOM 1484 O O . ARG A 1 203 ? 21.972 -1.857 -4.635 1.00 94.94 203 ARG A O 1
ATOM 1491 N N . ARG A 1 204 ? 22.098 -3.822 -3.545 1.00 97.50 204 ARG A N 1
ATOM 1492 C CA . ARG A 1 204 ? 22.995 -4.475 -4.509 1.00 97.50 204 ARG A CA 1
ATOM 1493 C C . ARG A 1 204 ? 22.215 -4.884 -5.756 1.00 97.50 204 ARG A C 1
ATOM 1495 O O . ARG A 1 204 ? 22.667 -4.566 -6.843 1.00 97.50 204 ARG A O 1
ATOM 1502 N N . LEU A 1 205 ? 21.038 -5.493 -5.593 1.00 97.88 205 LEU A N 1
ATOM 1503 C CA . LEU A 1 205 ? 20.162 -5.876 -6.705 1.00 97.88 205 LEU A CA 1
ATOM 1504 C C . LEU A 1 205 ? 19.804 -4.671 -7.581 1.00 97.88 205 LEU A C 1
ATOM 1506 O O . LEU A 1 205 ? 19.983 -4.736 -8.791 1.00 97.88 205 LEU A O 1
ATOM 1510 N N . VAL A 1 206 ? 19.399 -3.546 -6.980 1.00 97.50 206 VAL A N 1
ATOM 1511 C CA . VAL A 1 206 ? 19.102 -2.306 -7.720 1.00 97.50 206 VAL A CA 1
ATOM 1512 C C . VAL A 1 206 ? 20.314 -1.843 -8.526 1.00 97.50 206 VAL A C 1
ATOM 1514 O O . VAL A 1 206 ? 20.189 -1.542 -9.709 1.00 97.50 206 VAL A O 1
ATOM 1517 N N . ARG A 1 207 ? 21.505 -1.821 -7.916 1.00 96.69 207 ARG A N 1
ATOM 1518 C CA . ARG A 1 207 ? 22.740 -1.421 -8.606 1.00 96.69 207 ARG A CA 1
ATOM 1519 C C . ARG A 1 207 ? 23.065 -2.345 -9.782 1.00 96.69 207 ARG A C 1
ATOM 1521 O O . ARG A 1 207 ? 23.385 -1.853 -10.859 1.00 96.69 207 ARG A O 1
ATOM 1528 N N . ASP A 1 208 ? 22.977 -3.654 -9.571 1.00 97.06 208 ASP A N 1
ATOM 1529 C CA . ASP A 1 208 ? 23.306 -4.662 -10.580 1.00 97.06 208 ASP A CA 1
ATOM 1530 C C . ASP A 1 208 ? 22.319 -4.614 -11.757 1.00 97.06 208 ASP A C 1
ATOM 1532 O O . ASP A 1 208 ? 22.727 -4.734 -12.912 1.00 97.06 208 ASP A O 1
ATOM 1536 N N . VAL A 1 209 ? 21.032 -4.385 -11.478 1.00 97.19 209 VAL A N 1
ATOM 1537 C CA . VAL A 1 209 ? 20.004 -4.180 -12.508 1.00 97.19 209 VAL A CA 1
ATOM 1538 C C . VAL A 1 209 ? 20.258 -2.886 -13.270 1.00 97.19 209 VAL A C 1
ATOM 1540 O O . VAL A 1 209 ? 20.238 -2.912 -14.493 1.00 97.19 209 VAL A O 1
ATOM 1543 N N . MET A 1 210 ? 20.548 -1.771 -12.592 1.00 95.56 210 MET A N 1
ATOM 1544 C CA . MET A 1 210 ? 20.847 -0.503 -13.268 1.00 95.56 210 MET A CA 1
ATOM 1545 C C . MET A 1 210 ? 22.067 -0.610 -14.191 1.00 95.56 210 MET A C 1
ATOM 1547 O O . MET A 1 210 ? 22.012 -0.113 -15.313 1.00 95.56 210 MET A O 1
ATOM 1551 N N . GLY A 1 211 ? 23.126 -1.306 -13.761 1.00 94.19 211 GLY A N 1
ATOM 1552 C CA . GLY A 1 211 ? 24.279 -1.600 -14.618 1.00 94.19 211 GLY A CA 1
ATOM 1553 C C . GLY A 1 211 ? 23.901 -2.467 -15.824 1.00 94.19 211 GLY A C 1
ATOM 1554 O O . GLY A 1 211 ? 24.229 -2.130 -16.957 1.00 94.19 211 GLY A O 1
ATOM 1555 N N . GLY A 1 212 ? 23.124 -3.531 -15.606 1.00 94.75 212 GLY A N 1
ATOM 1556 C CA . GLY A 1 212 ? 22.653 -4.391 -16.695 1.00 94.75 212 GLY A CA 1
ATOM 1557 C C . GLY A 1 212 ? 21.692 -3.696 -17.669 1.00 94.75 212 GLY A C 1
ATOM 1558 O O . GLY A 1 212 ? 21.672 -4.029 -18.852 1.00 94.75 212 GLY A O 1
ATOM 1559 N N . LEU A 1 213 ? 20.893 -2.729 -17.207 1.00 93.88 213 LEU A N 1
ATOM 1560 C CA . LEU A 1 213 ? 20.027 -1.920 -18.070 1.00 93.88 213 LEU A CA 1
ATOM 1561 C C . LEU A 1 213 ? 20.849 -0.989 -18.963 1.00 93.88 213 LEU A C 1
ATOM 1563 O O . LEU A 1 213 ? 20.541 -0.878 -20.145 1.00 93.88 213 LEU A O 1
ATOM 1567 N N . GLU A 1 214 ? 21.901 -0.371 -18.425 1.00 90.88 214 GLU A N 1
ATOM 1568 C CA . GLU A 1 214 ? 22.829 0.467 -19.193 1.00 90.88 214 GLU A CA 1
ATOM 1569 C C . GLU A 1 214 ? 23.568 -0.331 -20.278 1.00 90.88 214 GLU A C 1
ATOM 1571 O O . GLU A 1 214 ? 23.730 0.154 -21.395 1.00 90.88 214 GLU A O 1
ATOM 1576 N N . GLU A 1 215 ? 23.937 -1.582 -19.993 1.00 89.69 215 GLU A N 1
ATOM 1577 C CA . GLU A 1 215 ? 24.562 -2.480 -20.974 1.00 89.69 215 GLU A CA 1
ATOM 1578 C C . GLU A 1 215 ? 23.585 -2.960 -22.061 1.00 89.69 215 GLU A C 1
ATOM 1580 O O . GLU A 1 215 ? 23.965 -3.102 -23.224 1.00 89.69 215 GLU A O 1
ATOM 1585 N N . ARG A 1 216 ? 22.324 -3.239 -21.700 1.00 88.88 216 ARG A N 1
ATOM 1586 C CA . ARG A 1 216 ? 21.328 -3.833 -22.614 1.00 88.88 216 ARG A CA 1
ATOM 1587 C C . ARG A 1 216 ? 20.530 -2.808 -23.414 1.00 88.88 216 ARG A C 1
ATOM 1589 O O . ARG A 1 216 ? 19.989 -3.161 -24.461 1.00 88.88 216 ARG A O 1
ATOM 1596 N N . ILE A 1 217 ? 20.398 -1.580 -22.917 1.00 86.06 217 ILE A N 1
ATOM 1597 C CA . ILE A 1 217 ? 19.530 -0.549 -23.491 1.00 86.06 217 ILE A CA 1
ATOM 1598 C C . ILE A 1 217 ? 20.356 0.727 -23.693 1.00 86.06 217 ILE A C 1
ATOM 1600 O O . ILE A 1 217 ? 20.507 1.507 -22.754 1.00 86.06 217 ILE A O 1
ATOM 1604 N N . PRO A 1 218 ? 20.836 1.002 -24.923 1.00 83.00 218 PRO A N 1
ATOM 1605 C CA . PRO A 1 218 ? 21.686 2.163 -25.201 1.00 83.00 218 PRO A CA 1
ATOM 1606 C C . PRO A 1 218 ? 21.090 3.500 -24.741 1.00 83.00 218 PRO A C 1
ATOM 1608 O O . PRO A 1 218 ? 21.807 4.346 -24.224 1.00 83.00 218 PRO A O 1
ATOM 1611 N N . ALA A 1 219 ? 19.765 3.664 -24.834 1.00 83.25 219 ALA A N 1
ATOM 1612 C CA . ALA A 1 219 ? 19.080 4.875 -24.382 1.00 83.25 219 ALA A CA 1
ATOM 1613 C C . ALA A 1 219 ? 19.258 5.165 -22.878 1.00 83.25 219 ALA A C 1
ATOM 1615 O O . ALA A 1 219 ? 19.199 6.322 -22.474 1.00 83.25 219 ALA A O 1
ATOM 1616 N N . VAL A 1 220 ? 19.493 4.139 -22.048 1.00 83.12 220 VAL A N 1
ATOM 1617 C CA . VAL A 1 220 ? 19.733 4.298 -20.602 1.00 83.12 220 VAL A CA 1
ATOM 1618 C C . VAL A 1 220 ? 21.109 4.913 -20.336 1.00 83.12 220 VAL A C 1
ATOM 1620 O O . VAL A 1 220 ? 21.267 5.654 -19.363 1.00 83.12 220 VAL A O 1
ATOM 1623 N N . ALA A 1 221 ? 22.091 4.676 -21.212 1.00 82.69 221 ALA A N 1
ATOM 1624 C CA . ALA A 1 221 ? 23.409 5.297 -21.105 1.00 82.69 221 ALA A CA 1
ATOM 1625 C C . ALA A 1 221 ? 23.321 6.833 -21.221 1.00 82.69 221 ALA A C 1
ATOM 1627 O O . ALA A 1 221 ? 23.999 7.553 -20.484 1.00 82.69 221 ALA A O 1
ATOM 1628 N N . ASP A 1 222 ? 22.398 7.328 -22.048 1.00 88.12 222 ASP A N 1
ATOM 1629 C CA . ASP A 1 222 ? 22.178 8.759 -22.293 1.00 88.12 222 ASP A CA 1
ATOM 1630 C C . ASP A 1 222 ? 21.266 9.436 -21.252 1.00 88.12 222 ASP A C 1
ATOM 1632 O O . ASP A 1 222 ? 20.969 10.632 -21.349 1.00 88.12 222 ASP A O 1
ATOM 1636 N N . TYR A 1 223 ? 20.803 8.705 -20.231 1.00 90.25 223 TYR A N 1
ATOM 1637 C CA . TYR A 1 223 ? 19.938 9.276 -19.201 1.00 90.25 223 TYR A CA 1
ATOM 1638 C C . TYR A 1 223 ? 20.639 10.378 -18.407 1.00 90.25 223 TYR A C 1
ATOM 1640 O O . TYR A 1 223 ? 21.739 10.210 -17.870 1.00 90.25 223 TYR A O 1
ATOM 1648 N N . THR A 1 224 ? 19.917 11.483 -18.216 1.00 92.25 224 THR A N 1
ATOM 1649 C CA . THR A 1 224 ? 20.295 12.532 -17.266 1.00 92.25 224 THR A CA 1
ATOM 1650 C C . THR A 1 224 ? 20.388 11.976 -15.837 1.00 92.25 224 THR A C 1
ATOM 1652 O O . THR A 1 224 ? 19.725 10.986 -15.508 1.00 92.25 224 THR A O 1
ATOM 1655 N N . PRO A 1 225 ? 21.118 12.641 -14.918 1.00 89.94 225 PRO A N 1
ATOM 1656 C CA . PRO A 1 225 ? 21.197 12.210 -13.519 1.00 89.94 225 PRO A CA 1
ATOM 1657 C C . PRO A 1 225 ? 19.830 12.042 -12.842 1.00 89.94 225 PRO A C 1
ATOM 1659 O O . PRO A 1 225 ? 19.651 11.158 -12.006 1.00 89.94 225 PRO A O 1
ATOM 1662 N N . ARG A 1 226 ? 18.850 12.872 -13.222 1.00 84.88 226 ARG A N 1
ATOM 1663 C CA . ARG A 1 226 ? 17.476 12.783 -12.718 1.00 84.88 226 ARG A CA 1
ATOM 1664 C C . ARG A 1 226 ? 16.746 11.551 -13.256 1.00 84.88 226 ARG A C 1
ATOM 1666 O O . ARG A 1 226 ? 16.154 10.823 -12.473 1.00 84.88 226 ARG A O 1
ATOM 1673 N N . GLN A 1 227 ? 16.846 11.274 -14.557 1.00 87.06 227 GLN A N 1
ATOM 1674 C CA . GLN A 1 227 ? 16.267 10.067 -15.163 1.00 87.06 227 GLN A CA 1
ATOM 1675 C C . GLN A 1 227 ? 16.868 8.785 -14.583 1.00 87.06 227 GLN A C 1
ATOM 1677 O O . GLN A 1 227 ? 16.133 7.853 -14.264 1.00 87.06 227 GLN A O 1
ATOM 1682 N N . ARG A 1 228 ? 18.193 8.752 -14.387 1.00 89.75 228 ARG A N 1
ATOM 1683 C CA . ARG A 1 228 ? 18.869 7.615 -13.746 1.00 89.75 228 ARG A CA 1
ATOM 1684 C C . ARG A 1 228 ? 18.374 7.392 -12.323 1.00 89.75 228 ARG A C 1
ATOM 1686 O O . ARG A 1 228 ? 18.158 6.248 -11.940 1.00 89.75 228 ARG A O 1
ATOM 1693 N N . ARG A 1 229 ? 18.169 8.471 -11.561 1.00 87.44 229 ARG A N 1
ATOM 1694 C CA . ARG A 1 229 ? 17.623 8.399 -10.203 1.00 87.44 229 ARG A CA 1
ATOM 1695 C C . ARG A 1 229 ? 16.202 7.836 -10.193 1.00 87.44 229 ARG A C 1
ATOM 1697 O O . ARG A 1 229 ? 15.992 6.844 -9.513 1.00 87.44 229 ARG A O 1
ATOM 1704 N N . HIS A 1 230 ? 15.292 8.391 -10.996 1.00 84.31 230 HIS A N 1
ATOM 1705 C CA . HIS A 1 230 ? 13.911 7.896 -11.070 1.00 84.31 230 HIS A CA 1
ATOM 1706 C C . HIS A 1 230 ? 13.854 6.428 -11.522 1.00 84.31 230 HIS A C 1
ATOM 1708 O O . HIS A 1 230 ? 13.144 5.627 -10.935 1.00 84.31 230 HIS A O 1
ATOM 1714 N N . THR A 1 231 ? 14.677 6.031 -12.499 1.00 89.62 231 THR A N 1
ATOM 1715 C CA . THR A 1 231 ? 14.738 4.623 -12.940 1.00 89.62 231 THR A CA 1
ATOM 1716 C C . THR A 1 231 ? 15.247 3.704 -11.825 1.00 89.62 231 THR A C 1
ATOM 1718 O O . THR A 1 231 ? 14.734 2.605 -11.638 1.00 89.62 231 THR A O 1
ATOM 1721 N N . ALA A 1 232 ? 16.252 4.141 -11.059 1.00 91.62 232 ALA A N 1
ATOM 1722 C CA . ALA A 1 232 ? 16.746 3.379 -9.917 1.00 91.62 232 ALA A CA 1
ATOM 1723 C C . ALA A 1 232 ? 15.700 3.276 -8.793 1.00 91.62 232 ALA A C 1
ATOM 1725 O O . ALA A 1 232 ? 15.624 2.235 -8.144 1.00 91.62 232 ALA A O 1
ATOM 1726 N N . GLU A 1 233 ? 14.900 4.323 -8.581 1.00 89.00 233 GLU A N 1
ATOM 1727 C CA . GLU A 1 233 ? 13.757 4.322 -7.661 1.00 89.00 233 GLU A CA 1
ATOM 1728 C C . GLU A 1 233 ? 12.682 3.327 -8.125 1.00 89.00 233 GLU A C 1
ATOM 1730 O O . GLU A 1 233 ? 12.261 2.486 -7.335 1.00 89.00 233 GLU A O 1
ATOM 1735 N N . ASP A 1 234 ? 12.328 3.305 -9.414 1.00 89.25 234 ASP A N 1
ATOM 1736 C CA . ASP A 1 234 ? 11.388 2.321 -9.972 1.00 89.25 234 ASP A CA 1
ATOM 1737 C C . ASP A 1 234 ? 11.877 0.877 -9.772 1.00 89.25 234 ASP A C 1
ATOM 1739 O O . ASP A 1 234 ? 11.120 0.001 -9.345 1.00 89.25 234 ASP A O 1
ATOM 1743 N N . VAL A 1 235 ? 13.165 0.614 -10.023 1.00 93.94 235 VAL A N 1
ATOM 1744 C CA . VAL A 1 235 ? 13.772 -0.704 -9.773 1.00 93.94 235 VAL A CA 1
ATOM 1745 C C . VAL A 1 235 ? 13.777 -1.036 -8.279 1.00 93.94 235 VAL A C 1
ATOM 1747 O O . VAL A 1 235 ? 13.533 -2.188 -7.913 1.00 93.94 235 VAL A O 1
ATOM 1750 N N . ALA A 1 236 ? 14.028 -0.058 -7.406 1.00 93.38 236 ALA A N 1
ATOM 1751 C CA . ALA A 1 236 ? 13.959 -0.256 -5.962 1.00 93.38 236 ALA A CA 1
ATOM 1752 C C . ALA A 1 236 ? 12.551 -0.675 -5.528 1.00 93.38 236 ALA A C 1
ATOM 1754 O O . ALA A 1 236 ? 12.424 -1.673 -4.819 1.00 93.38 236 ALA A O 1
ATOM 1755 N N . HIS A 1 237 ? 11.506 -0.018 -6.039 1.00 91.12 237 HIS A N 1
ATOM 1756 C CA . HIS A 1 237 ? 10.124 -0.413 -5.771 1.00 91.12 237 HIS A CA 1
ATOM 1757 C C . HIS A 1 237 ? 9.844 -1.849 -6.230 1.00 91.12 237 HIS A C 1
ATOM 1759 O O . HIS A 1 237 ? 9.257 -2.620 -5.475 1.00 91.12 237 HIS A O 1
ATOM 1765 N N . ILE A 1 238 ? 10.323 -2.267 -7.410 1.00 95.31 238 ILE A N 1
ATOM 1766 C CA . ILE A 1 238 ? 10.179 -3.665 -7.862 1.00 95.31 238 ILE A CA 1
ATOM 1767 C C . ILE A 1 238 ? 10.787 -4.642 -6.848 1.00 95.31 238 ILE A C 1
ATOM 1769 O O . ILE A 1 238 ? 10.157 -5.641 -6.499 1.00 95.31 238 ILE A O 1
ATOM 1773 N N . VAL A 1 239 ? 11.989 -4.362 -6.343 1.00 96.81 239 VAL A N 1
ATOM 1774 C CA . VAL A 1 239 ? 12.653 -5.233 -5.361 1.00 96.81 239 VAL A CA 1
ATOM 1775 C C . VAL A 1 239 ? 11.919 -5.239 -4.016 1.00 96.81 239 VAL A C 1
ATOM 1777 O O . VAL A 1 239 ? 11.762 -6.300 -3.413 1.00 96.81 239 VAL A O 1
ATOM 1780 N N . GLU A 1 240 ? 11.435 -4.088 -3.552 1.00 93.75 240 GLU A N 1
ATOM 1781 C CA . GLU A 1 240 ? 10.660 -3.980 -2.309 1.00 93.75 240 GLU A CA 1
ATOM 1782 C C . GLU A 1 240 ? 9.347 -4.766 -2.382 1.00 93.75 240 GLU A C 1
ATOM 1784 O O . GLU A 1 240 ? 8.971 -5.451 -1.431 1.00 93.75 240 GLU A O 1
ATOM 1789 N N . PHE A 1 241 ? 8.674 -4.734 -3.529 1.00 93.69 241 PHE A N 1
ATOM 1790 C CA . PHE A 1 241 ? 7.461 -5.508 -3.759 1.00 93.69 241 PHE A CA 1
ATOM 1791 C C . PHE A 1 241 ? 7.699 -7.000 -3.893 1.00 93.69 241 PHE A C 1
ATOM 1793 O O . PHE A 1 241 ? 6.891 -7.790 -3.405 1.00 93.69 241 PHE A O 1
ATOM 1800 N N . LEU A 1 242 ? 8.802 -7.391 -4.531 1.00 97.06 242 LEU A N 1
ATOM 1801 C CA . LEU A 1 242 ? 9.222 -8.785 -4.560 1.00 97.06 242 LEU A CA 1
ATOM 1802 C C . LEU A 1 242 ? 9.459 -9.291 -3.132 1.00 97.06 242 LEU A C 1
ATOM 1804 O O . LEU A 1 242 ? 8.960 -10.352 -2.767 1.00 97.06 242 LEU A O 1
ATOM 1808 N N . ALA A 1 243 ? 10.152 -8.507 -2.301 1.00 96.19 243 ALA A N 1
ATOM 1809 C CA . ALA A 1 243 ? 10.364 -8.833 -0.894 1.00 96.19 243 ALA A CA 1
ATOM 1810 C C . ALA A 1 243 ? 9.041 -8.921 -0.118 1.00 96.19 243 ALA A C 1
ATOM 1812 O O . ALA A 1 243 ? 8.829 -9.878 0.622 1.00 96.19 243 ALA A O 1
ATOM 1813 N N . ALA A 1 244 ? 8.116 -7.980 -0.310 1.00 93.62 244 ALA A N 1
ATOM 1814 C CA . ALA A 1 244 ? 6.805 -8.028 0.334 1.00 93.62 244 ALA A CA 1
ATOM 1815 C C . ALA A 1 244 ? 5.998 -9.269 -0.074 1.00 93.62 244 ALA A C 1
ATOM 1817 O O . ALA A 1 244 ? 5.429 -9.935 0.786 1.00 93.62 244 ALA A O 1
ATOM 1818 N N . ALA A 1 245 ? 5.993 -9.618 -1.362 1.00 94.94 245 ALA A N 1
ATOM 1819 C CA . ALA A 1 245 ? 5.326 -10.812 -1.871 1.00 94.94 245 ALA A CA 1
ATOM 1820 C C . ALA A 1 245 ? 5.952 -12.107 -1.333 1.00 94.94 245 ALA A C 1
ATOM 1822 O O . ALA A 1 245 ? 5.216 -13.016 -0.965 1.00 94.94 245 ALA A O 1
ATOM 1823 N N . LEU A 1 246 ? 7.284 -12.170 -1.201 1.00 96.75 246 LEU A N 1
ATOM 1824 C CA . LEU A 1 246 ? 7.972 -13.262 -0.498 1.00 96.75 246 LEU A CA 1
ATOM 1825 C C . LEU A 1 246 ? 7.571 -13.324 0.979 1.00 96.75 246 LEU A C 1
ATOM 1827 O O . LEU A 1 246 ? 7.424 -14.412 1.535 1.00 96.75 246 LEU A O 1
ATOM 1831 N N . TYR A 1 247 ? 7.384 -12.167 1.616 1.00 95.12 247 TYR A N 1
ATOM 1832 C CA . TYR A 1 247 ? 7.037 -12.097 3.028 1.00 95.12 247 TYR A CA 1
ATOM 1833 C C . TYR A 1 247 ? 5.663 -12.702 3.325 1.00 95.12 247 TYR A C 1
ATOM 1835 O O . TYR A 1 247 ? 5.525 -13.485 4.260 1.00 95.12 247 TYR A O 1
ATOM 1843 N N . VAL A 1 248 ? 4.654 -12.369 2.515 1.00 93.25 248 VAL A N 1
ATOM 1844 C CA . VAL A 1 248 ? 3.274 -12.863 2.688 1.00 93.25 248 VAL A CA 1
ATOM 1845 C C . VAL A 1 248 ? 2.917 -14.068 1.812 1.00 93.25 248 VAL A C 1
ATOM 1847 O O . VAL A 1 248 ? 1.767 -14.493 1.826 1.00 93.25 248 VAL A O 1
ATOM 1850 N N . ASP A 1 249 ? 3.882 -14.588 1.053 1.00 94.31 249 ASP A N 1
ATOM 1851 C CA . ASP A 1 249 ? 3.718 -15.679 0.082 1.00 94.31 249 ASP A CA 1
ATOM 1852 C C . ASP A 1 249 ? 2.557 -15.469 -0.910 1.00 94.31 249 ASP A C 1
ATOM 1854 O O . ASP A 1 249 ? 1.729 -16.346 -1.142 1.00 94.31 249 ASP A O 1
ATOM 1858 N N . ASP A 1 250 ? 2.471 -14.268 -1.493 1.00 92.94 250 ASP A N 1
ATOM 1859 C CA . ASP A 1 250 ? 1.370 -13.888 -2.387 1.00 92.94 250 ASP A CA 1
ATOM 1860 C C . ASP A 1 250 ? 1.883 -13.412 -3.762 1.00 92.94 250 ASP A C 1
ATOM 1862 O O . ASP A 1 250 ? 2.280 -12.247 -3.896 1.00 92.94 250 ASP A O 1
ATOM 1866 N N . PRO A 1 251 ? 1.843 -14.259 -4.812 1.00 94.12 251 PRO A N 1
ATOM 1867 C CA . PRO A 1 251 ? 2.230 -13.861 -6.168 1.00 94.12 251 PRO A CA 1
ATOM 1868 C C . PRO A 1 251 ? 1.366 -12.747 -6.746 1.00 94.12 251 PRO A C 1
ATOM 1870 O O . PRO A 1 251 ? 1.878 -11.866 -7.443 1.00 94.12 251 PRO A O 1
ATOM 1873 N N . GLU A 1 252 ? 0.084 -12.711 -6.391 1.00 91.50 252 GLU A N 1
ATOM 1874 C CA . GLU A 1 252 ? -0.842 -11.704 -6.892 1.00 91.50 252 GLU A CA 1
ATOM 1875 C C . GLU A 1 252 ? -0.520 -10.316 -6.325 1.00 91.50 252 GLU A C 1
ATOM 1877 O O . GLU A 1 252 ? -0.852 -9.307 -6.944 1.00 91.50 252 GLU A O 1
ATOM 1882 N N . LEU A 1 253 ? 0.121 -10.220 -5.152 1.00 90.75 253 LEU A N 1
ATOM 1883 C CA . LEU A 1 253 ? 0.621 -8.943 -4.626 1.00 90.75 253 LEU A CA 1
ATOM 1884 C C . LEU A 1 253 ? 1.618 -8.322 -5.611 1.00 90.75 253 LEU A C 1
ATOM 1886 O O . LEU A 1 253 ? 1.453 -7.167 -6.013 1.00 90.75 253 LEU A O 1
ATOM 1890 N N . PHE A 1 254 ? 2.607 -9.107 -6.039 1.00 94.12 254 PHE A N 1
ATOM 1891 C CA . PHE A 1 254 ? 3.634 -8.668 -6.980 1.00 94.12 254 PHE A CA 1
ATOM 1892 C C . PHE A 1 254 ? 3.063 -8.415 -8.384 1.00 94.12 254 PHE A C 1
ATOM 1894 O O . PHE A 1 254 ? 3.344 -7.382 -8.996 1.00 94.12 254 PHE A O 1
ATOM 1901 N N . GLY A 1 255 ? 2.206 -9.317 -8.874 1.00 93.19 255 GLY A N 1
ATOM 1902 C CA . GLY A 1 255 ? 1.559 -9.200 -10.184 1.00 93.19 255 GLY A CA 1
ATOM 1903 C C . GLY A 1 255 ? 0.668 -7.960 -10.310 1.00 93.19 255 GLY A C 1
ATOM 1904 O O . GLY A 1 255 ? 0.766 -7.226 -11.299 1.00 93.19 255 GLY A O 1
ATOM 1905 N N . ARG A 1 256 ? -0.151 -7.659 -9.289 1.00 90.56 256 ARG A N 1
ATOM 1906 C CA . ARG A 1 256 ? -0.982 -6.440 -9.262 1.00 90.56 256 ARG A CA 1
ATOM 1907 C C . ARG A 1 256 ? -0.139 -5.172 -9.279 1.00 90.56 256 ARG A C 1
ATOM 1909 O O . ARG A 1 256 ? -0.484 -4.243 -10.005 1.00 90.56 256 ARG A O 1
ATOM 1916 N N . PHE A 1 257 ? 0.959 -5.139 -8.523 1.00 91.00 257 PHE A N 1
ATOM 1917 C CA . PHE A 1 257 ? 1.883 -4.006 -8.545 1.00 91.00 257 PHE A CA 1
ATOM 1918 C C . PHE A 1 257 ? 2.450 -3.771 -9.946 1.00 91.00 257 PHE A C 1
ATOM 1920 O O . PHE A 1 257 ? 2.347 -2.665 -10.466 1.00 91.00 257 PHE A O 1
ATOM 1927 N N . LEU A 1 258 ? 2.988 -4.805 -10.595 1.00 94.19 258 LEU A N 1
ATOM 1928 C CA . LEU A 1 258 ? 3.564 -4.654 -11.933 1.00 94.19 258 LEU A CA 1
ATOM 1929 C C . LEU A 1 258 ? 2.519 -4.280 -12.989 1.00 94.19 258 LEU A C 1
ATOM 1931 O O . LEU A 1 258 ? 2.815 -3.493 -13.886 1.00 94.19 258 LEU A O 1
ATOM 1935 N N . THR A 1 259 ? 1.295 -4.794 -12.862 1.00 91.88 259 THR A N 1
ATOM 1936 C CA . THR A 1 259 ? 0.158 -4.421 -13.720 1.00 91.88 259 THR A CA 1
ATOM 1937 C C . THR A 1 259 ? -0.194 -2.944 -13.560 1.00 91.88 259 THR A C 1
ATOM 1939 O O . THR A 1 259 ? -0.361 -2.236 -14.552 1.00 91.88 259 THR A O 1
ATOM 1942 N N . TRP A 1 260 ? -0.258 -2.460 -12.318 1.00 89.88 260 TRP A N 1
ATOM 1943 C CA . TRP A 1 260 ? -0.475 -1.045 -12.029 1.00 89.88 260 TRP A CA 1
ATOM 1944 C C . TRP A 1 260 ? 0.660 -0.179 -12.591 1.00 89.88 260 TRP A C 1
ATOM 1946 O O . TRP A 1 260 ? 0.391 0.775 -13.319 1.00 89.88 260 TRP A O 1
ATOM 1956 N N . THR A 1 261 ? 1.922 -0.553 -12.353 1.00 89.88 261 THR A N 1
ATOM 1957 C CA . THR A 1 261 ? 3.096 0.179 -12.857 1.00 89.88 261 THR A CA 1
ATOM 1958 C C . THR A 1 261 ? 3.087 0.246 -14.383 1.00 89.88 261 THR A C 1
ATOM 1960 O O . THR A 1 261 ? 3.311 1.307 -14.961 1.00 89.88 261 THR A O 1
ATOM 1963 N N . ALA A 1 262 ? 2.751 -0.857 -15.056 1.00 90.38 262 ALA A N 1
ATOM 1964 C CA . ALA A 1 262 ? 2.581 -0.897 -16.506 1.00 90.38 262 ALA A CA 1
ATOM 1965 C C . ALA A 1 262 ? 1.474 0.055 -16.998 1.00 90.38 262 ALA A C 1
ATOM 1967 O O . ALA A 1 262 ? 1.661 0.732 -18.012 1.00 90.38 262 ALA A O 1
ATOM 1968 N N . GLY A 1 263 ? 0.349 0.141 -16.280 1.00 85.94 263 GLY A N 1
ATOM 1969 C CA . GLY A 1 263 ? -0.733 1.086 -16.567 1.00 85.94 263 GLY A CA 1
ATOM 1970 C C . GLY A 1 263 ? -0.291 2.545 -16.432 1.00 85.94 263 GLY A C 1
ATOM 1971 O O . GLY A 1 263 ? -0.514 3.339 -17.346 1.00 85.94 263 GLY A O 1
ATOM 1972 N N . VAL A 1 264 ? 0.420 2.876 -15.350 1.00 84.75 264 VAL A N 1
ATOM 1973 C CA . VAL A 1 264 ? 0.985 4.216 -15.111 1.00 84.75 264 VAL A CA 1
ATOM 1974 C C . VAL A 1 264 ? 1.979 4.610 -16.206 1.00 84.75 264 VAL A C 1
ATOM 1976 O O . VAL A 1 264 ? 1.920 5.727 -16.722 1.00 84.75 264 VAL A O 1
ATOM 1979 N N . LEU A 1 265 ? 2.877 3.701 -16.595 1.00 85.38 265 LEU A N 1
ATOM 1980 C CA . LEU A 1 265 ? 3.826 3.933 -17.687 1.00 85.38 265 LEU A CA 1
ATOM 1981 C C . LEU A 1 265 ? 3.100 4.162 -19.017 1.00 85.38 265 LEU A C 1
ATOM 1983 O O . LEU A 1 265 ? 3.390 5.134 -19.716 1.00 85.38 265 LEU A O 1
ATOM 1987 N N . THR A 1 266 ? 2.106 3.327 -19.325 1.00 87.19 266 THR A N 1
ATOM 1988 C CA . THR A 1 266 ? 1.330 3.421 -20.571 1.00 87.19 266 THR A CA 1
ATOM 1989 C C . THR A 1 266 ? 0.569 4.744 -20.656 1.00 87.19 266 THR A C 1
ATOM 1991 O O . THR A 1 266 ? 0.613 5.407 -21.691 1.00 87.19 266 THR A O 1
ATOM 1994 N N . ALA A 1 267 ? -0.051 5.190 -19.558 1.00 81.38 267 ALA A N 1
ATOM 1995 C CA . ALA A 1 267 ? -0.722 6.490 -19.478 1.00 81.38 267 ALA A CA 1
ATOM 1996 C C 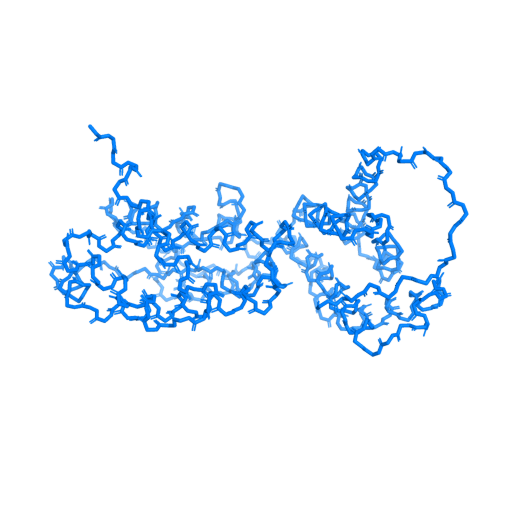. ALA A 1 267 ? 0.230 7.677 -19.724 1.00 81.38 267 ALA A C 1
ATOM 1998 O O . ALA A 1 267 ? -0.201 8.747 -20.151 1.00 81.38 267 ALA A O 1
ATOM 1999 N N . ARG A 1 268 ? 1.534 7.482 -19.491 1.00 84.00 268 ARG A N 1
ATOM 2000 C CA . ARG A 1 268 ? 2.604 8.464 -19.722 1.00 84.00 268 ARG A CA 1
ATOM 2001 C C . ARG A 1 268 ? 3.325 8.276 -21.065 1.00 84.00 268 ARG A C 1
ATOM 2003 O O . ARG A 1 268 ? 4.348 8.915 -21.295 1.00 84.00 268 ARG A O 1
ATOM 2010 N N . GLY A 1 269 ? 2.809 7.423 -21.952 1.00 84.19 269 GLY A N 1
ATOM 2011 C CA . GLY A 1 269 ? 3.385 7.169 -23.278 1.00 84.19 269 GLY A CA 1
ATOM 2012 C C . GLY A 1 269 ? 4.605 6.242 -23.279 1.00 84.19 269 GLY A C 1
ATOM 2013 O O . GLY A 1 269 ? 5.310 6.167 -24.282 1.00 84.19 269 GLY A O 1
ATOM 2014 N N . VAL A 1 270 ? 4.868 5.531 -22.178 1.00 85.38 270 VAL A N 1
ATOM 2015 C CA . VAL A 1 270 ? 5.950 4.544 -22.070 1.00 85.38 270 VAL A CA 1
ATOM 2016 C C . VAL A 1 270 ? 5.360 3.133 -22.198 1.00 85.38 270 VAL A C 1
ATOM 2018 O O . VAL A 1 270 ? 4.487 2.771 -21.410 1.00 85.38 270 VAL A O 1
ATOM 2021 N N . PRO A 1 271 ? 5.821 2.293 -23.144 1.00 88.75 271 PRO A N 1
ATOM 2022 C CA . PRO A 1 271 ? 5.294 0.940 -23.299 1.00 88.75 271 PRO A CA 1
ATOM 2023 C C . PRO A 1 271 ? 5.473 0.084 -22.039 1.00 88.75 271 PRO A C 1
ATOM 2025 O O . PRO A 1 271 ? 6.569 0.033 -21.475 1.00 88.75 271 PRO A O 1
ATOM 2028 N N . ALA A 1 272 ? 4.434 -0.669 -21.661 1.00 88.38 272 ALA A N 1
ATOM 2029 C CA . ALA A 1 272 ? 4.449 -1.604 -20.527 1.00 88.38 272 ALA A CA 1
ATOM 2030 C C . ALA A 1 272 ? 5.623 -2.605 -20.571 1.00 88.38 272 ALA A C 1
ATOM 2032 O O . ALA A 1 272 ? 6.213 -2.932 -19.540 1.00 88.38 272 ALA A O 1
ATOM 2033 N N . GLY A 1 273 ? 6.013 -3.041 -21.775 1.00 88.94 273 GLY A N 1
ATOM 2034 C CA . GLY A 1 273 ? 7.143 -3.948 -21.997 1.00 88.94 273 GLY A CA 1
ATOM 2035 C C . GLY A 1 273 ? 8.499 -3.427 -21.495 1.00 88.94 273 GLY A C 1
ATOM 2036 O O . GLY A 1 273 ? 9.408 -4.231 -21.298 1.00 88.94 273 GLY A O 1
ATOM 2037 N N . THR A 1 274 ? 8.632 -2.124 -21.216 1.00 90.38 274 THR A N 1
ATOM 2038 C CA . THR A 1 274 ? 9.844 -1.502 -20.645 1.00 90.38 274 THR A CA 1
ATOM 2039 C C . THR A 1 274 ? 10.240 -2.099 -19.286 1.00 90.38 274 THR A C 1
ATOM 2041 O O . THR A 1 274 ? 11.410 -2.052 -18.917 1.00 90.38 274 THR A O 1
ATOM 2044 N N . LEU A 1 275 ? 9.304 -2.716 -18.554 1.00 92.69 275 LEU A N 1
ATOM 2045 C CA . LEU A 1 275 ? 9.586 -3.377 -17.272 1.00 92.69 275 LEU A CA 1
ATOM 2046 C C . LEU A 1 275 ? 10.303 -4.732 -17.429 1.00 92.69 275 LEU A C 1
ATOM 2048 O O . LEU A 1 275 ? 11.022 -5.159 -16.525 1.00 92.69 275 LEU A O 1
ATOM 2052 N N . LEU A 1 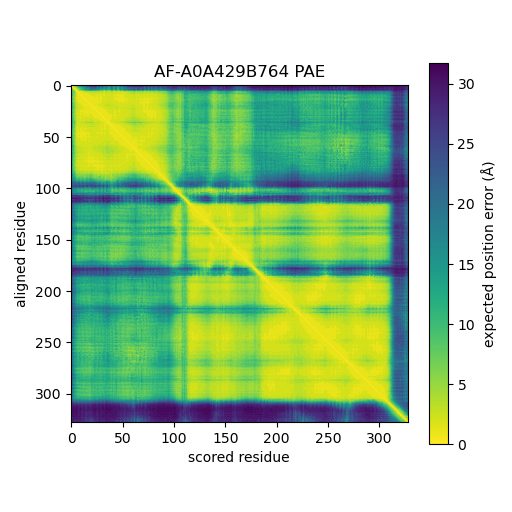276 ? 10.128 -5.420 -18.565 1.00 95.88 276 LEU A N 1
ATOM 2053 C CA . LEU A 1 276 ? 10.597 -6.800 -18.751 1.00 95.88 276 LEU A CA 1
ATOM 2054 C C . LEU A 1 276 ? 12.125 -6.960 -18.628 1.00 95.88 276 LEU A C 1
ATOM 2056 O O . LEU A 1 276 ? 12.547 -7.884 -17.932 1.00 95.88 276 LEU A O 1
ATOM 2060 N N . PRO A 1 277 ? 12.976 -6.078 -19.199 1.00 95.50 277 PRO A N 1
ATOM 2061 C CA . PRO A 1 277 ? 14.426 -6.199 -19.051 1.00 95.50 277 PRO A CA 1
ATOM 2062 C C . PRO A 1 277 ? 14.900 -6.149 -17.594 1.00 95.50 277 PRO A C 1
ATOM 2064 O O . PRO A 1 277 ? 15.800 -6.904 -17.227 1.00 95.50 277 PRO A O 1
ATOM 2067 N N . ALA A 1 278 ? 14.283 -5.306 -16.758 1.00 96.25 278 ALA A N 1
ATOM 2068 C CA . ALA A 1 278 ? 14.606 -5.224 -15.335 1.00 96.25 278 ALA A CA 1
ATOM 2069 C C . ALA A 1 278 ? 14.207 -6.512 -14.595 1.00 96.25 278 ALA A C 1
ATOM 2071 O O . ALA A 1 278 ? 14.991 -7.032 -13.801 1.00 96.25 278 ALA A O 1
ATOM 2072 N N . LEU A 1 279 ? 13.031 -7.071 -14.904 1.00 97.75 279 LEU A N 1
ATOM 2073 C CA . LEU A 1 279 ? 12.567 -8.341 -14.333 1.00 97.75 279 LEU A CA 1
ATOM 2074 C C . LEU A 1 279 ? 13.448 -9.527 -14.750 1.00 97.75 279 LEU A C 1
ATOM 2076 O O . LEU A 1 279 ? 13.736 -10.391 -13.926 1.00 97.75 279 LEU A O 1
ATOM 2080 N N . ASP A 1 280 ? 13.920 -9.560 -15.998 1.00 97.56 280 ASP A N 1
ATOM 2081 C CA . ASP A 1 280 ? 14.849 -10.593 -16.469 1.00 97.56 280 ASP A CA 1
ATOM 2082 C C . ASP A 1 280 ? 16.215 -10.493 -15.774 1.00 97.56 280 ASP A C 1
ATOM 2084 O O . ASP A 1 280 ? 16.787 -11.512 -15.389 1.00 97.56 280 ASP A O 1
ATOM 2088 N N . LEU A 1 281 ? 16.730 -9.271 -15.582 1.00 97.81 281 LEU A N 1
ATOM 2089 C CA . LEU A 1 281 ? 17.979 -9.040 -14.848 1.00 97.81 281 LEU A CA 1
ATOM 2090 C C . LEU A 1 281 ? 17.854 -9.474 -13.385 1.00 97.81 281 LEU A C 1
ATOM 2092 O O . LEU A 1 281 ? 18.755 -10.138 -12.877 1.00 97.81 281 LEU A O 1
ATOM 2096 N N . LEU A 1 282 ? 16.739 -9.154 -12.720 1.00 97.88 282 LEU A N 1
ATOM 2097 C CA . LEU A 1 282 ? 16.454 -9.649 -11.370 1.00 97.88 282 LEU A CA 1
ATOM 2098 C C . LEU A 1 282 ? 16.376 -11.177 -11.334 1.00 97.88 282 LEU A C 1
ATOM 2100 O O . LEU A 1 282 ? 16.962 -11.783 -10.442 1.00 97.88 282 LEU A O 1
ATOM 2104 N N . GLY A 1 283 ? 15.719 -11.795 -12.322 1.00 97.19 283 GLY A N 1
ATOM 2105 C CA . GLY A 1 283 ? 15.603 -13.250 -12.433 1.00 97.19 283 GLY A CA 1
ATOM 2106 C C . GLY A 1 283 ? 16.960 -13.942 -12.502 1.00 97.19 283 GLY A C 1
ATOM 2107 O O . GLY A 1 283 ? 17.196 -14.883 -11.756 1.00 97.19 283 GLY A O 1
ATOM 2108 N N . GLY A 1 284 ? 17.887 -13.427 -13.314 1.00 96.56 284 GLY A N 1
ATOM 2109 C CA . GLY A 1 284 ? 19.247 -13.974 -13.385 1.00 96.56 284 GLY A CA 1
ATOM 2110 C C . GLY A 1 284 ? 20.055 -13.793 -12.095 1.00 96.56 284 GLY A C 1
ATOM 2111 O O . GLY A 1 284 ? 20.918 -14.605 -11.789 1.00 96.56 284 GLY A O 1
ATOM 2112 N N . ARG A 1 285 ? 19.786 -12.747 -11.302 1.00 96.75 285 ARG A N 1
ATOM 2113 C CA . ARG A 1 285 ? 20.458 -12.531 -10.004 1.00 96.75 285 ARG A CA 1
ATOM 2114 C C . ARG A 1 285 ? 19.864 -13.356 -8.867 1.00 96.75 285 ARG A C 1
ATOM 2116 O O . ARG A 1 285 ? 20.485 -13.431 -7.807 1.00 96.75 285 ARG A O 1
ATOM 2123 N N . LEU A 1 286 ? 18.672 -13.914 -9.065 1.00 97.19 286 LEU A N 1
ATOM 2124 C CA . LEU A 1 286 ? 17.905 -14.631 -8.052 1.00 97.19 286 LEU A CA 1
ATOM 2125 C C . LEU A 1 286 ? 17.575 -16.075 -8.472 1.00 97.19 286 LEU A C 1
ATOM 2127 O O . LEU A 1 286 ? 16.633 -16.662 -7.948 1.00 97.19 286 LEU A O 1
ATOM 2131 N N . GLU A 1 287 ? 18.348 -16.654 -9.394 1.00 95.12 287 GLU A N 1
ATOM 2132 C CA . GLU A 1 287 ? 18.101 -17.997 -9.941 1.00 95.12 287 GLU A CA 1
ATOM 2133 C C . GLU A 1 287 ? 18.150 -19.114 -8.883 1.00 95.12 287 GLU A C 1
ATOM 2135 O O . GLU A 1 287 ? 17.381 -20.070 -8.961 1.00 95.12 287 GLU A O 1
ATOM 2140 N N . ASP A 1 288 ? 18.976 -18.943 -7.846 1.00 96.38 288 ASP A N 1
ATOM 2141 C CA . ASP A 1 288 ? 19.104 -19.873 -6.715 1.00 96.38 288 ASP A CA 1
ATOM 2142 C C . ASP A 1 288 ? 17.964 -19.752 -5.682 1.00 96.38 288 ASP A C 1
ATOM 2144 O O . ASP A 1 288 ? 17.971 -20.451 -4.668 1.00 96.38 288 ASP A O 1
ATOM 2148 N N . PHE A 1 289 ? 16.993 -18.862 -5.911 1.00 97.25 289 PHE A N 1
ATOM 2149 C CA . PHE A 1 289 ? 15.857 -18.600 -5.023 1.00 97.25 289 PHE A CA 1
ATOM 2150 C C . PHE A 1 289 ? 14.546 -19.002 -5.726 1.00 97.25 289 PHE A C 1
ATOM 2152 O O . PHE A 1 289 ? 13.981 -18.202 -6.486 1.00 97.25 289 PHE A O 1
ATOM 2159 N N . PRO A 1 290 ? 14.068 -20.252 -5.549 1.00 97.00 290 PRO A N 1
ATOM 2160 C CA . PRO A 1 290 ? 12.905 -20.778 -6.258 1.00 97.00 290 PRO A CA 1
ATOM 2161 C C . PRO A 1 290 ? 11.633 -19.934 -6.130 1.00 97.00 290 PRO A C 1
ATOM 2163 O O . PRO A 1 290 ? 10.953 -19.722 -7.139 1.00 97.00 290 PRO A O 1
ATOM 2166 N N . ARG A 1 291 ? 11.295 -19.427 -4.934 1.00 97.50 291 ARG A N 1
ATOM 2167 C CA . ARG A 1 291 ? 10.073 -18.617 -4.758 1.00 97.50 291 ARG A CA 1
ATOM 2168 C C . ARG A 1 291 ? 10.233 -17.245 -5.390 1.00 97.50 291 ARG A C 1
ATOM 2170 O O . ARG A 1 291 ? 9.330 -16.802 -6.098 1.00 97.50 291 ARG A O 1
ATOM 2177 N N . ALA A 1 292 ? 11.382 -16.595 -5.219 1.00 97.94 292 ALA A N 1
ATOM 2178 C CA . ALA A 1 292 ? 11.667 -15.320 -5.873 1.00 97.94 292 ALA A CA 1
ATOM 2179 C C . ALA A 1 292 ? 11.602 -15.455 -7.403 1.00 97.94 292 ALA A C 1
ATOM 2181 O O . ALA A 1 292 ? 10.982 -14.632 -8.079 1.00 97.94 292 ALA A O 1
ATOM 2182 N N . SER A 1 293 ? 12.167 -16.534 -7.946 1.00 97.75 293 SER A N 1
ATOM 2183 C CA . SER A 1 293 ? 12.108 -16.863 -9.371 1.00 97.75 293 SER A CA 1
ATOM 2184 C C . SER A 1 293 ? 10.675 -17.103 -9.859 1.00 97.75 293 SER A C 1
ATOM 2186 O O . SER A 1 293 ? 10.296 -16.596 -10.919 1.00 97.75 293 SER A O 1
ATOM 2188 N N . ALA A 1 294 ? 9.852 -17.815 -9.084 1.00 97.88 294 ALA A N 1
ATOM 2189 C CA . ALA A 1 294 ? 8.441 -18.038 -9.401 1.00 97.88 294 ALA A CA 1
ATOM 2190 C C . ALA A 1 294 ? 7.628 -16.730 -9.393 1.00 97.88 294 ALA A C 1
ATOM 2192 O O . ALA A 1 294 ? 6.855 -16.480 -10.320 1.00 97.88 294 ALA A O 1
ATOM 2193 N N . LEU A 1 295 ? 7.850 -15.856 -8.406 1.00 98.06 295 LEU A N 1
ATOM 2194 C CA . LEU A 1 295 ? 7.226 -14.530 -8.333 1.00 98.06 295 LEU A CA 1
ATOM 2195 C C . LEU A 1 295 ? 7.619 -13.652 -9.528 1.00 98.06 295 LEU A C 1
ATOM 2197 O O . LEU A 1 295 ? 6.760 -13.022 -10.144 1.00 98.06 295 LEU A O 1
ATOM 2201 N N . LEU A 1 296 ? 8.897 -13.649 -9.913 1.00 98.25 296 LEU A N 1
ATOM 2202 C CA . LEU A 1 296 ? 9.383 -12.926 -11.092 1.00 98.25 296 LEU A CA 1
ATOM 2203 C C . LEU A 1 296 ? 8.813 -13.485 -12.402 1.00 98.25 296 LEU A C 1
ATOM 2205 O O . LEU A 1 296 ? 8.550 -12.723 -13.333 1.00 98.25 296 LEU A O 1
ATOM 2209 N N . ALA A 1 297 ? 8.607 -14.800 -12.503 1.00 98.00 297 ALA A N 1
ATOM 2210 C CA . ALA A 1 297 ? 7.920 -15.408 -13.642 1.00 98.00 297 ALA A CA 1
ATOM 2211 C C . ALA A 1 297 ? 6.457 -14.944 -13.722 1.00 98.00 297 ALA A C 1
ATOM 2213 O O . ALA A 1 297 ? 6.061 -14.388 -14.746 1.00 98.00 297 ALA A O 1
ATOM 2214 N N . HIS A 1 298 ? 5.709 -15.054 -12.620 1.00 97.94 298 HIS A N 1
ATOM 2215 C CA . HIS A 1 298 ? 4.328 -14.571 -12.528 1.00 97.94 298 HIS A CA 1
ATOM 2216 C C . HIS A 1 298 ? 4.214 -13.077 -12.882 1.00 97.94 298 HIS A C 1
ATOM 2218 O O . HIS A 1 298 ? 3.369 -12.679 -13.683 1.00 97.94 298 HIS A O 1
ATOM 2224 N N . GLY A 1 299 ? 5.116 -12.246 -12.352 1.00 96.94 299 GLY A N 1
ATOM 2225 C CA . GLY A 1 299 ? 5.162 -10.815 -12.646 1.00 96.94 299 GLY A CA 1
ATOM 2226 C C . GLY A 1 299 ? 5.404 -10.495 -14.125 1.00 96.94 299 GLY A C 1
ATOM 2227 O O . GLY A 1 299 ? 4.751 -9.612 -14.683 1.00 96.94 299 GLY A O 1
ATOM 2228 N N . ARG A 1 300 ? 6.302 -11.230 -14.796 1.00 97.56 300 ARG A N 1
ATOM 2229 C CA . ARG A 1 300 ? 6.537 -11.073 -16.243 1.00 97.56 300 ARG A CA 1
ATOM 2230 C C . ARG A 1 300 ? 5.300 -11.430 -17.060 1.00 97.56 300 ARG A C 1
ATOM 2232 O O . ARG A 1 300 ? 4.992 -10.723 -18.018 1.00 97.56 300 ARG A O 1
ATOM 2239 N N . ASP A 1 301 ? 4.588 -12.484 -16.682 1.00 97.00 301 ASP A N 1
ATOM 2240 C CA . ASP A 1 301 ? 3.367 -12.893 -17.377 1.00 97.00 301 ASP A CA 1
ATOM 2241 C C . ASP A 1 301 ? 2.247 -11.858 -17.210 1.00 97.00 301 ASP A C 1
ATOM 2243 O O . ASP A 1 301 ? 1.590 -11.510 -18.194 1.00 97.00 301 ASP A O 1
ATOM 2247 N N . ALA A 1 302 ? 2.115 -11.256 -16.023 1.00 95.12 302 ALA A N 1
ATOM 2248 C CA . ALA A 1 302 ? 1.201 -10.136 -15.789 1.00 95.12 302 ALA A CA 1
ATOM 2249 C C . ALA A 1 302 ? 1.518 -8.921 -16.690 1.00 95.12 302 ALA A C 1
ATOM 2251 O O . ALA A 1 302 ? 0.631 -8.386 -17.357 1.00 95.12 302 ALA A O 1
ATOM 2252 N N . VAL A 1 303 ? 2.793 -8.520 -16.803 1.00 95.38 303 VAL A N 1
ATOM 2253 C CA . VAL A 1 303 ? 3.216 -7.406 -17.684 1.00 95.38 303 VAL A CA 1
ATOM 2254 C C . VAL A 1 303 ? 2.976 -7.714 -19.168 1.00 95.38 303 VAL A C 1
ATOM 2256 O O . VAL A 1 303 ? 2.560 -6.837 -19.937 1.00 95.38 303 VAL A O 1
ATOM 2259 N N . ARG A 1 304 ? 3.221 -8.960 -19.598 1.00 95.00 304 ARG A N 1
ATOM 2260 C CA . ARG A 1 304 ? 2.947 -9.404 -20.977 1.00 95.00 304 ARG A CA 1
ATOM 2261 C C . ARG A 1 304 ? 1.458 -9.350 -21.294 1.00 95.00 304 ARG A C 1
ATOM 2263 O O . ARG A 1 304 ? 1.100 -8.904 -22.382 1.00 95.00 304 ARG A O 1
ATOM 2270 N N . ALA A 1 305 ? 0.606 -9.742 -20.347 1.00 92.31 305 ALA A N 1
ATOM 2271 C CA . ALA A 1 305 ? -0.839 -9.656 -20.510 1.00 92.31 305 ALA A CA 1
ATOM 2272 C C . ALA A 1 305 ? -1.289 -8.206 -20.744 1.00 92.31 305 ALA A C 1
ATOM 2274 O O . ALA A 1 305 ? -2.040 -7.963 -21.685 1.00 92.31 305 ALA A O 1
ATOM 2275 N N . VAL A 1 306 ? -0.774 -7.232 -19.983 1.00 88.06 306 VAL A N 1
ATOM 2276 C CA . VAL A 1 306 ? -1.075 -5.803 -20.213 1.00 88.06 306 VAL A CA 1
ATOM 2277 C C . VAL A 1 306 ? -0.618 -5.353 -21.602 1.00 88.06 306 VAL A C 1
ATOM 2279 O O . VAL A 1 306 ? -1.391 -4.751 -22.341 1.00 88.06 306 VAL A O 1
ATOM 2282 N N . SER A 1 307 ? 0.611 -5.705 -21.993 1.00 80.56 307 SER A N 1
ATOM 2283 C CA . SER A 1 307 ? 1.174 -5.340 -23.303 1.00 80.56 307 SER A CA 1
ATOM 2284 C C . SER A 1 307 ? 0.346 -5.865 -24.484 1.00 80.56 307 SER A C 1
ATOM 2286 O O . SER A 1 307 ? 0.253 -5.190 -25.503 1.00 80.56 307 SER A O 1
ATOM 2288 N N . ALA A 1 308 ? -0.266 -7.046 -24.351 1.00 79.62 308 ALA A N 1
ATOM 2289 C CA . ALA A 1 308 ? -1.088 -7.657 -25.398 1.00 79.62 308 ALA A CA 1
ATOM 2290 C C . ALA A 1 308 ? -2.478 -7.009 -25.557 1.00 79.62 308 ALA A C 1
ATOM 2292 O O . ALA A 1 308 ? -3.076 -7.116 -26.625 1.00 79.62 308 ALA A O 1
ATOM 2293 N N . HIS A 1 309 ? -2.993 -6.350 -24.513 1.00 69.94 309 HIS A N 1
ATOM 2294 C CA . HIS A 1 309 ? -4.309 -5.697 -24.521 1.00 69.94 309 HIS A CA 1
ATOM 2295 C C . HIS A 1 309 ? -4.248 -4.209 -24.894 1.00 69.94 309 HIS A C 1
ATOM 2297 O O . HIS A 1 309 ? -5.293 -3.592 -25.100 1.00 69.94 309 HIS A O 1
ATOM 2303 N N . SER A 1 310 ? -3.052 -3.629 -25.011 1.00 57.38 310 SER A N 1
ATOM 2304 C CA . SER A 1 310 ? -2.875 -2.293 -25.578 1.00 57.38 310 SER A CA 1
ATOM 2305 C C . SER A 1 310 ? -3.156 -2.350 -27.085 1.00 57.38 310 SER A C 1
ATOM 2307 O O . SER A 1 310 ? -2.424 -3.038 -27.800 1.00 57.38 310 SER A O 1
ATOM 2309 N N . PRO A 1 311 ? -4.197 -1.671 -27.607 1.00 43.31 311 PRO A N 1
ATOM 2310 C CA . PRO A 1 311 ? -4.467 -1.682 -29.036 1.00 43.31 311 PRO A CA 1
ATOM 2311 C C . PRO A 1 311 ? -3.260 -1.099 -29.771 1.00 43.31 311 PRO A C 1
ATOM 2313 O O . PRO A 1 311 ? -2.797 -0.002 -29.456 1.00 43.31 311 PRO A O 1
ATOM 2316 N N . SER A 1 312 ? -2.746 -1.840 -30.752 1.00 40.56 312 SER A N 1
ATOM 2317 C CA . SER A 1 312 ? -1.746 -1.328 -31.678 1.00 40.56 312 SER A CA 1
ATOM 2318 C C . SER A 1 312 ? -2.327 -0.102 -32.378 1.00 40.56 312 SER A C 1
ATOM 2320 O O . SER A 1 312 ? -3.220 -0.233 -33.216 1.00 40.56 312 SER A O 1
ATOM 2322 N N . SER A 1 313 ? -1.830 1.090 -32.064 1.00 36.91 313 SER A N 1
ATOM 2323 C CA . SER A 1 313 ? -1.959 2.225 -32.970 1.00 36.91 313 SER A CA 1
ATOM 2324 C C . SER A 1 313 ? -1.122 1.902 -34.209 1.00 36.91 313 SER A C 1
ATOM 2326 O O . SER A 1 313 ? 0.091 2.109 -34.226 1.00 36.91 313 SER A O 1
ATOM 2328 N N . SER A 1 314 ? -1.743 1.287 -35.212 1.00 34.81 314 SER A N 1
ATOM 2329 C CA . SER A 1 314 ? -1.112 1.017 -36.496 1.00 34.81 314 SER A CA 1
ATOM 2330 C C . SER A 1 314 ? -1.174 2.250 -37.403 1.00 34.81 314 SER A C 1
ATOM 2332 O O . SER A 1 314 ? -2.262 2.755 -37.676 1.00 34.81 314 SER A O 1
ATOM 2334 N N . THR A 1 315 ? 0.018 2.588 -37.909 1.00 37.41 315 THR A N 1
ATOM 2335 C CA . THR A 1 315 ? 0.402 3.188 -39.208 1.00 37.41 315 THR A CA 1
ATOM 2336 C C . THR A 1 315 ? 0.377 4.710 -39.433 1.00 37.41 315 THR A C 1
ATOM 2338 O O . THR A 1 315 ? -0.644 5.362 -39.253 1.00 37.41 315 THR A O 1
ATOM 2341 N N . ASP A 1 316 ? 1.544 5.156 -39.934 1.00 31.83 316 ASP A N 1
ATOM 2342 C CA . ASP A 1 316 ? 1.998 6.420 -40.549 1.00 31.83 316 ASP A CA 1
ATOM 2343 C C . ASP A 1 316 ? 2.100 7.695 -39.694 1.00 31.83 316 ASP A C 1
ATOM 2345 O O . ASP A 1 316 ? 1.121 8.388 -39.446 1.00 31.83 316 ASP A O 1
ATOM 2349 N N . ASP A 1 317 ? 3.323 8.048 -39.272 1.00 31.62 317 ASP A N 1
ATOM 2350 C CA . ASP A 1 317 ? 4.189 8.931 -40.074 1.00 31.62 317 ASP A CA 1
ATOM 2351 C C . ASP A 1 317 ? 5.611 9.018 -39.479 1.00 31.62 317 ASP A C 1
ATOM 2353 O O . ASP A 1 317 ? 5.823 8.979 -38.265 1.00 31.62 317 ASP A O 1
ATOM 2357 N N . ASP A 1 318 ? 6.587 9.135 -40.375 1.00 39.94 318 ASP A N 1
ATOM 2358 C CA . ASP A 1 318 ? 8.001 9.420 -40.127 1.00 39.94 318 ASP A CA 1
ATOM 2359 C C . ASP A 1 318 ? 8.139 10.743 -39.335 1.00 39.94 318 ASP A C 1
ATOM 2361 O O . ASP A 1 318 ? 7.940 11.830 -39.883 1.00 39.94 318 ASP A O 1
ATOM 2365 N N . VAL A 1 319 ? 8.458 10.688 -38.034 1.00 31.66 319 VAL A N 1
ATOM 2366 C CA . VAL A 1 319 ? 8.750 11.887 -37.221 1.00 31.66 319 VAL A CA 1
ATOM 2367 C C . VAL A 1 319 ? 9.997 11.647 -36.358 1.00 31.66 319 VAL A C 1
ATOM 2369 O O . VAL A 1 319 ? 10.067 10.635 -35.656 1.00 31.66 319 VAL A O 1
ATOM 2372 N N . PRO A 1 320 ? 11.000 12.550 -36.366 1.00 27.53 320 PRO A N 1
ATOM 2373 C CA . PRO A 1 320 ? 12.271 12.324 -35.685 1.00 27.53 320 PRO A CA 1
ATOM 2374 C C . PRO A 1 320 ? 12.106 12.242 -34.165 1.00 27.53 320 PRO A C 1
ATOM 2376 O O . PRO A 1 320 ? 11.335 12.992 -33.564 1.00 27.53 320 PRO A O 1
ATOM 2379 N N . LEU A 1 321 ? 12.914 11.381 -33.540 1.00 34.97 321 LEU A N 1
ATOM 2380 C CA . LEU A 1 321 ? 13.128 11.285 -32.095 1.00 34.97 321 LEU A CA 1
ATOM 2381 C C . LEU A 1 321 ? 13.693 12.601 -31.523 1.00 34.97 321 LEU A C 1
ATOM 2383 O O . LEU A 1 321 ? 14.878 12.717 -31.229 1.00 34.97 321 LEU A O 1
ATOM 2387 N N . THR A 1 322 ? 12.839 13.599 -31.323 1.00 34.56 322 THR A N 1
ATOM 2388 C CA . THR A 1 322 ? 13.111 14.758 -30.464 1.00 34.56 322 THR A CA 1
ATOM 2389 C C . THR A 1 322 ? 11.889 15.033 -29.598 1.00 34.56 322 THR A C 1
ATOM 2391 O O . THR A 1 322 ? 11.175 16.015 -29.773 1.00 34.56 322 THR A O 1
ATOM 2394 N N . GLY A 1 323 ? 11.630 14.127 -28.658 1.00 27.75 323 GLY A N 1
ATOM 2395 C CA . GLY A 1 323 ? 10.644 14.310 -27.601 1.00 27.75 323 GLY A CA 1
ATOM 2396 C C . GLY A 1 323 ? 11.343 14.545 -26.271 1.00 27.75 323 GLY A C 1
ATOM 2397 O O . GLY A 1 323 ? 11.572 13.606 -25.515 1.00 27.75 323 GLY A O 1
ATOM 2398 N N . HIS A 1 324 ? 11.668 15.801 -25.960 1.00 33.25 324 HIS A N 1
ATOM 2399 C CA . HIS A 1 324 ? 11.916 16.234 -24.586 1.00 33.25 324 HIS A CA 1
ATOM 2400 C C . HIS A 1 324 ? 10.607 16.140 -23.787 1.00 33.25 324 HIS A C 1
ATOM 2402 O O . HIS A 1 324 ? 9.935 17.136 -23.526 1.00 33.25 324 HIS A O 1
ATOM 2408 N N . GLY A 1 325 ? 10.234 14.919 -23.404 1.00 25.95 325 GLY A N 1
ATOM 2409 C CA . GLY A 1 325 ? 9.212 14.668 -22.402 1.00 25.95 325 GLY A CA 1
ATOM 2410 C C . GLY A 1 325 ? 9.768 15.077 -21.048 1.00 25.95 325 GLY A C 1
ATOM 2411 O O . GLY A 1 325 ? 10.617 14.391 -20.479 1.00 25.95 325 GLY A O 1
ATOM 2412 N N . LYS A 1 326 ? 9.327 16.234 -20.550 1.00 26.64 326 LYS A N 1
ATOM 2413 C CA . LYS A 1 326 ? 9.544 16.654 -19.167 1.00 26.64 326 LYS A CA 1
ATOM 2414 C C . LYS A 1 326 ? 8.954 15.586 -18.249 1.00 26.64 326 LYS A C 1
ATOM 2416 O O . LYS A 1 326 ? 7.763 15.589 -17.974 1.00 26.64 326 LYS A O 1
ATOM 2421 N N . ILE A 1 327 ? 9.808 14.692 -17.772 1.00 31.19 327 ILE A N 1
ATOM 2422 C CA . ILE A 1 327 ? 9.564 13.954 -16.539 1.00 31.19 327 ILE A CA 1
ATOM 2423 C C . ILE A 1 327 ? 9.529 15.034 -15.456 1.00 31.19 327 ILE A C 1
ATOM 2425 O O . ILE A 1 327 ? 10.524 15.745 -15.272 1.00 31.19 327 ILE A O 1
ATOM 2429 N N . ALA A 1 328 ? 8.356 15.279 -14.884 1.00 34.28 328 ALA A N 1
ATOM 2430 C CA . ALA A 1 328 ? 8.223 16.034 -13.646 1.00 34.28 328 ALA A CA 1
ATOM 2431 C C . ALA A 1 328 ? 8.687 15.124 -12.512 1.00 34.28 328 ALA A C 1
ATOM 2433 O O . ALA A 1 328 ? 8.277 13.943 -12.531 1.00 34.28 328 ALA A O 1
#

Nearest PDB structures (foldseek):
  8j2x-assembly1_A  TM=8.070E-01  e=8.064E-17  Saccharothrix syringae
  8j2w-assembly1_A  TM=7.852E-01  e=5.060E-17  Saccharothrix syringae
  8j2w-assembly1_B  TM=7.798E-01  e=1.589E-16  Saccharothrix syringae
  8j2y-assembly1_B  TM=7.582E-01  e=3.402E-10  Acidimicrobiaceae bacterium
  2i2x-assembly4_P  TM=4.349E-01  e=2.866E-01  Methanosarcina barkeri

Foldseek 3Di:
DDPLVPCPVLQVQLLVCLLVLNLPSNLCSLVVCVVVVNDLVCCVPVHLVVSLVVLVVCVLLVNGDPVSSVSSVVSSVSSVVSSCPDPNNVCVVPPDDCADDAAEQEQDDDPLQQSLLCLVVSLVVCLVCLQVQHAYEYEACSCPVPNVSCVLSPHQHYDHHPVRVVVVVVVGHGDGRDDRDDSCNSFVLCVLVLLVVLVVCLVVLLVQLLVQCVVPPVVSVVDDPVRSVVSSSVLSSLSSQLSSCSRSVHLVSSLVVLLSVQSSCVSLVHHLCVCVSSLVSSLVVCVVPVSSNVSSVSNNVSSVVSNVPPDPPDDDDDDDPDDPPPPD

Mean predicted aligned error: 10.38 Å

Radius of gyration: 23.05 Å; Cα contacts (8 Å, |Δi|>4): 378; chains: 1; bounding box: 58×50×70 Å

Sequence (328 aa):
MTHADGFSAWREKLWTAAVAGDEYAATDAALAALDQDIPLESLLLEVVAPVQARVGREWEANRITVAQEHTATAVNERVLAALAHHPTARAAATNGPAAGRVAVACIDGEWHAMPATRLPTAHTAVTACQATGTPVMAGGAAFGPDGRYARLLGADAWAADGRAAADRLAAGPLPRPVAPRQAVDDLPHLDDQEYTMVSRSARRLVRDVMGGLEERIPAVADYTPRQRRHTAEDVAHIVEFLAAALYVDDPELFGRFLTWTAGVLTARGVPAGTLLPALDLLGGRLEDFPRASALLAHGRDAVRAVSAHSPSSSTDDDVPLTGHGKIA

pLDDT: mean 83.12, std 16.86, range [25.95, 98.25]

Secondary structure (DSSP, 8-state):
--GGGTTHHHHHHHHHHHHHT-HHHHHHHHHHHHHTT--HHHHIIIIIHHHHHHHHHHHHTTSS-HHHHHHHHHHHHHHHHHHHHSHHHHHHHHSS--PPP-EEEE----TTS-GGGGHHHHHHHHHHHHHTT--EEEESGGG-GGGHHHHHTT-SEEESSHHHHHHHHHT-PPPPP-S---HHHH-GGGGG-HHHHHHHHHHHHHHHHHHHHHHH-HHHHT--HHHHHHHHHHHHHHHHHHHHHHHHT-HHHHHHHHHHHHHHHHHTT--GGGGHHHHHHHHHHTTT-HHHHHHHHHHHHHHHHHHHHS----------S-------

Solvent-accessible surface area (backbone atoms only — not comparable to full-atom values): 18311 Å² total; per-residue (Å²): 134,70,79,74,67,77,39,51,64,56,28,51,52,38,43,53,20,17,58,69,55,36,48,63,60,24,35,51,53,55,50,54,40,46,76,66,72,43,52,67,68,52,46,46,63,60,23,51,47,52,36,56,53,44,48,52,54,36,42,76,67,66,75,43,52,72,68,38,45,54,36,22,52,56,27,50,54,51,34,52,55,54,52,63,69,32,69,72,48,47,51,56,71,70,71,53,78,90,70,76,81,69,45,75,48,59,75,78,65,57,94,90,54,56,45,50,52,42,51,68,60,50,33,51,50,39,48,57,41,32,61,73,52,34,25,29,35,27,41,32,67,60,28,37,81,93,30,51,47,24,56,54,49,65,36,71,38,67,22,71,43,73,63,53,40,50,56,52,54,71,76,41,83,77,68,66,54,83,71,79,72,57,78,61,79,63,40,67,80,57,76,76,38,55,38,59,52,48,58,74,38,38,74,57,53,36,51,54,33,54,53,51,42,38,75,74,34,68,71,55,64,73,44,51,76,66,54,50,47,54,52,48,50,55,45,42,49,54,49,42,34,49,28,32,19,53,65,70,72,33,59,65,60,34,22,50,50,44,39,49,51,27,49,57,35,42,79,70,76,38,66,34,64,71,54,48,65,53,49,52,45,48,36,70,75,32,64,92,32,68,68,62,36,50,41,46,50,51,27,50,53,38,31,50,54,54,49,71,69,53,79,78,87,77,84,88,78,97,71,82,98,75,76,88,73,78,79,127